Protein AF-A0A1Y3T6W2-F1 (afdb_monomer_lite)

Sequence (204 aa):
MSVIKAEDTAEVITTPAKEVITEPKAPENTITATAPKAEVQEPPKPQIPPRPVMPPEAATFSRLQKIKVTLDKHNNLIFEAERERTKLEIELADLKGLARLTKKKELENRIATKTEEIRTFKAGLSGIVRQHGFATVQDFYTAFYTAQRANDAYEKECAKREEVYGEKATPKAESMHEKLQRYQEKADRQNANQPHRSRDKGAR

pLDDT: mean 78.0, std 24.7, range [28.52, 98.75]

Foldseek 3Di:
DDDDDDDDDDDDDDDDDDDDDDDDDDDDDDDDDDDPPPPPDDDPDPPLDDQQDQDPLLVCQVVLVVLVVVLVVLVVQLVVLVVVLVVLVVVLVPDDDPSVVVCNVVSVVSNVVSVVSNVVSVVVSCVSVVVVPDNGPVSSVVSNVSNVVSNVVSVVSNVVSCCCPNPPNPDPPQDPVNVVVVVVVVVVVVVVPDDDPPPPPDDD

Structure (mmCIF, N/CA/C/O backbone):
data_AF-A0A1Y3T6W2-F1
#
_entry.id   AF-A0A1Y3T6W2-F1
#
loop_
_atom_site.group_PDB
_atom_site.id
_atom_site.type_symbol
_atom_site.label_atom_id
_atom_site.label_alt_id
_atom_site.label_comp_id
_atom_site.label_asym_id
_atom_site.label_entity_id
_atom_site.label_seq_id
_atom_site.pdbx_PDB_ins_code
_atom_site.Cartn_x
_atom_site.Cartn_y
_atom_site.Cartn_z
_atom_site.occupancy
_atom_site.B_iso_or_equiv
_atom_site.auth_seq_id
_atom_site.auth_comp_id
_atom_site.auth_asym_id
_atom_site.auth_atom_id
_atom_site.pdbx_PDB_model_num
ATOM 1 N N . MET A 1 1 ? -62.264 -6.425 -14.752 1.00 35.38 1 MET A N 1
ATOM 2 C CA . MET A 1 1 ? -62.917 -7.747 -14.873 1.00 35.38 1 MET A CA 1
ATOM 3 C C . MET A 1 1 ? -61.892 -8.776 -14.426 1.00 35.38 1 MET A C 1
ATOM 5 O O . MET A 1 1 ? -60.794 -8.719 -14.958 1.00 35.38 1 MET A O 1
ATOM 9 N N . SER A 1 2 ? -62.107 -9.635 -13.429 1.00 38.56 2 SER A N 1
ATOM 10 C CA . SER A 1 2 ? -63.216 -9.798 -12.457 1.00 38.56 2 SER A CA 1
ATOM 11 C C . SER A 1 2 ? -62.586 -10.362 -11.160 1.00 38.56 2 SER A C 1
ATOM 13 O O . SER A 1 2 ? -61.552 -11.009 -11.260 1.00 38.56 2 SER A O 1
ATOM 15 N N . VAL A 1 3 ? -62.982 -10.054 -9.918 1.00 39.16 3 VAL A N 1
ATOM 16 C CA . VAL A 1 3 ? -64.303 -10.013 -9.244 1.00 39.16 3 VAL A CA 1
ATOM 17 C C . VAL A 1 3 ? -64.909 -11.401 -8.979 1.00 39.16 3 VAL A C 1
ATOM 19 O O . VAL A 1 3 ? -65.690 -11.898 -9.781 1.00 39.16 3 VAL A O 1
ATOM 22 N N . ILE A 1 4 ? -64.548 -11.954 -7.813 1.00 44.47 4 ILE A N 1
ATOM 23 C CA . ILE A 1 4 ? -65.259 -12.875 -6.889 1.00 44.47 4 ILE A CA 1
ATOM 24 C C . ILE A 1 4 ? -64.457 -12.776 -5.559 1.00 44.47 4 ILE A C 1
ATOM 26 O O . ILE A 1 4 ? -63.231 -12.748 -5.641 1.00 44.47 4 ILE A O 1
ATOM 30 N N . LYS A 1 5 ? -64.970 -12.516 -4.337 1.00 34.03 5 LYS A N 1
ATOM 31 C CA . LYS A 1 5 ? -66.229 -12.854 -3.610 1.00 34.03 5 LYS A CA 1
ATOM 32 C C . LYS A 1 5 ? -66.344 -14.376 -3.370 1.00 34.03 5 LYS A C 1
ATOM 34 O O . LYS A 1 5 ? -66.081 -15.124 -4.298 1.00 34.03 5 LYS A O 1
ATOM 39 N N . ALA A 1 6 ? -66.665 -14.909 -2.187 1.00 38.06 6 ALA A N 1
ATOM 40 C CA . ALA A 1 6 ? -67.366 -14.387 -0.996 1.00 38.06 6 ALA A CA 1
ATOM 41 C C . ALA A 1 6 ? -66.704 -14.941 0.326 1.00 38.06 6 ALA A C 1
ATOM 43 O O . ALA A 1 6 ? -65.822 -15.785 0.201 1.00 38.06 6 ALA A O 1
ATOM 44 N N . GLU A 1 7 ? -66.876 -14.422 1.565 1.00 34.22 7 GLU A N 1
ATOM 45 C CA . GLU A 1 7 ? -68.108 -14.360 2.419 1.00 34.22 7 GLU A CA 1
ATOM 46 C C . GLU A 1 7 ? -68.536 -15.798 2.836 1.00 34.22 7 GLU A C 1
ATOM 48 O O . GLU A 1 7 ? -68.552 -16.669 1.971 1.00 34.22 7 GLU A O 1
ATOM 53 N N . ASP A 1 8 ? -68.874 -16.185 4.076 1.00 32.19 8 ASP A N 1
ATOM 54 C CA . ASP A 1 8 ? -68.945 -15.567 5.430 1.00 32.19 8 ASP A CA 1
ATOM 55 C C . ASP A 1 8 ? -68.914 -16.741 6.486 1.00 32.19 8 ASP A C 1
ATOM 57 O O . ASP A 1 8 ? -68.619 -17.858 6.056 1.00 32.19 8 ASP A O 1
ATOM 61 N N . THR A 1 9 ? -69.115 -16.741 7.823 1.00 32.41 9 THR A N 1
ATOM 62 C CA . THR A 1 9 ? -69.603 -15.866 8.943 1.00 32.41 9 THR A CA 1
ATOM 63 C C . THR A 1 9 ? -68.764 -16.285 10.221 1.00 32.41 9 THR A C 1
ATOM 65 O O . THR A 1 9 ? -67.681 -16.833 10.022 1.00 32.41 9 THR A O 1
ATOM 68 N N . ALA A 1 10 ? -69.026 -16.146 11.544 1.00 32.75 10 ALA A N 1
ATOM 69 C CA . ALA A 1 10 ? -70.155 -15.716 12.389 1.00 32.75 10 ALA A CA 1
ATOM 70 C C . ALA A 1 10 ? -69.771 -15.255 13.831 1.00 32.75 10 ALA A C 1
ATOM 72 O O . ALA A 1 10 ? -68.742 -15.632 14.385 1.00 32.75 10 ALA A O 1
ATOM 73 N N . GLU A 1 11 ? -70.680 -14.452 14.395 1.00 32.72 11 GLU A N 1
ATOM 74 C CA . GLU A 1 11 ? -71.188 -14.256 15.781 1.00 32.72 11 GLU A CA 1
ATOM 75 C C . GLU A 1 11 ? -70.662 -15.142 16.951 1.00 32.72 11 GLU A C 1
ATOM 77 O O . GLU A 1 11 ? -70.517 -16.349 16.805 1.00 32.72 11 GLU A O 1
ATOM 82 N N . VAL A 1 12 ? -70.248 -14.615 18.126 1.00 34.00 12 VAL A N 1
ATOM 83 C CA . VAL A 1 12 ? -70.919 -13.809 19.201 1.00 34.00 12 VAL A CA 1
ATOM 84 C C . VAL A 1 12 ? -71.602 -14.655 20.300 1.00 34.00 12 VAL A C 1
ATOM 86 O O . VAL A 1 12 ? -72.431 -15.498 19.997 1.00 34.00 12 VAL A O 1
ATOM 89 N N . ILE A 1 13 ? -71.266 -14.364 21.575 1.00 32.19 13 ILE A N 1
ATOM 90 C CA . ILE A 1 13 ? -72.042 -14.498 22.844 1.00 32.19 13 ILE A CA 1
ATOM 91 C C . ILE A 1 13 ? -71.127 -13.920 23.960 1.00 32.19 13 ILE A C 1
ATOM 93 O O . ILE A 1 13 ? -70.039 -14.439 24.182 1.00 32.19 13 ILE A O 1
ATOM 97 N N . THR A 1 14 ? -71.317 -12.682 24.438 1.00 29.95 14 THR A N 1
ATOM 98 C CA . THR A 1 14 ? -72.246 -12.187 25.493 1.00 29.95 14 THR A CA 1
ATOM 99 C C . THR A 1 14 ? -71.626 -12.172 26.909 1.00 29.95 14 THR A C 1
ATOM 101 O O . THR A 1 14 ? -70.931 -13.093 27.320 1.00 29.95 14 THR A O 1
ATOM 104 N N . THR A 1 15 ? -71.858 -11.074 27.639 1.00 31.48 15 THR A N 1
ATOM 105 C CA . THR A 1 15 ? -71.352 -10.729 28.991 1.00 31.48 15 THR A CA 1
ATOM 106 C C . THR A 1 15 ? -72.494 -10.847 30.040 1.00 31.48 15 THR A C 1
ATOM 108 O O . THR A 1 15 ? -73.467 -11.541 29.754 1.00 31.48 15 THR A O 1
ATOM 111 N N . PRO A 1 16 ? -72.525 -10.128 31.188 1.00 48.22 16 PRO A N 1
ATOM 112 C CA . PRO A 1 16 ? -71.538 -9.933 32.265 1.00 48.22 16 PRO A CA 1
ATOM 113 C C . PRO A 1 16 ? -72.028 -10.436 33.655 1.00 48.22 16 PRO A C 1
ATOM 115 O O . PRO A 1 16 ? -73.200 -10.750 33.848 1.00 48.22 16 PRO A O 1
ATOM 118 N N . ALA A 1 17 ? -71.140 -10.398 34.661 1.00 31.84 17 ALA A N 1
ATOM 119 C CA . ALA A 1 17 ? -71.464 -10.517 36.097 1.00 31.84 17 ALA A CA 1
ATOM 120 C C . ALA A 1 17 ? -71.273 -9.172 36.847 1.00 31.84 17 ALA A C 1
ATOM 122 O O . ALA A 1 17 ? -70.682 -8.243 36.292 1.00 31.84 17 ALA A O 1
ATOM 123 N N . LYS A 1 18 ? -71.803 -9.034 38.079 1.00 32.50 18 LYS A N 1
ATOM 124 C CA . LYS A 1 18 ? -72.014 -7.729 38.749 1.00 32.50 18 LYS A CA 1
ATOM 125 C C . LYS A 1 18 ? -72.111 -7.822 40.290 1.00 32.50 18 LYS A C 1
ATOM 127 O O . LYS A 1 18 ? -72.796 -8.710 40.782 1.00 32.50 18 LYS A O 1
ATOM 132 N N . GLU A 1 19 ? -71.529 -6.834 40.995 1.00 32.22 19 GLU A N 1
ATOM 133 C CA . GLU A 1 19 ? -71.689 -6.524 42.448 1.00 32.22 19 GLU A CA 1
ATOM 134 C C . GLU A 1 19 ? -71.158 -7.598 43.445 1.00 32.22 19 GLU A C 1
ATOM 136 O O . GLU A 1 19 ? -70.762 -8.677 43.022 1.00 32.22 19 GLU A O 1
ATOM 141 N N . VAL A 1 20 ? -70.952 -7.363 44.758 1.00 33.78 20 VAL A N 1
ATOM 142 C CA . VAL A 1 20 ? -71.590 -6.463 45.760 1.00 33.78 20 VAL A CA 1
ATOM 143 C C . VAL A 1 20 ? -70.561 -5.768 46.692 1.00 33.78 20 VAL A C 1
ATOM 145 O O . VAL A 1 20 ? -69.439 -6.238 46.857 1.00 33.78 20 VAL A O 1
ATOM 148 N N . ILE A 1 21 ? -70.961 -4.648 47.315 1.00 40.56 21 ILE A N 1
ATOM 149 C CA . ILE A 1 21 ? -70.208 -3.842 48.304 1.00 40.56 21 ILE A CA 1
ATOM 150 C C . ILE A 1 21 ? -70.670 -4.161 49.740 1.00 40.56 21 ILE A C 1
ATOM 152 O O . ILE A 1 21 ? -71.876 -4.163 49.973 1.00 40.56 21 ILE A O 1
ATOM 156 N N . THR A 1 22 ? -69.752 -4.269 50.716 1.00 32.41 22 THR A N 1
ATOM 157 C CA . THR A 1 22 ? -70.056 -4.044 52.153 1.00 32.41 22 THR A CA 1
ATOM 158 C C . THR A 1 22 ? -68.841 -3.572 52.966 1.00 32.41 22 THR A C 1
ATOM 160 O O . THR A 1 22 ? -67.876 -4.309 53.145 1.00 32.41 22 THR A O 1
ATOM 163 N N . GLU A 1 23 ? -68.967 -2.375 53.535 1.00 31.56 23 GLU A N 1
ATOM 164 C CA . GLU A 1 23 ? -68.340 -1.891 54.783 1.00 31.56 23 GLU A CA 1
ATOM 165 C C . GLU A 1 23 ? -69.482 -1.759 55.839 1.00 31.56 23 GLU A C 1
ATOM 167 O O . GLU A 1 23 ? -70.631 -2.039 55.473 1.00 31.56 23 GLU A O 1
ATOM 172 N N . PRO A 1 24 ? -69.299 -1.273 57.091 1.00 43.75 24 PRO A N 1
ATOM 173 C CA . PRO A 1 24 ? -68.078 -1.025 57.877 1.00 43.75 24 PRO A CA 1
ATOM 174 C C . PRO A 1 24 ? -68.130 -1.634 59.306 1.00 43.75 24 PRO A C 1
ATOM 176 O O . PRO A 1 24 ? -69.194 -2.050 59.766 1.00 43.75 24 PRO A O 1
ATOM 179 N N . LYS A 1 25 ? -67.027 -1.552 60.079 1.00 28.52 25 LYS A N 1
ATOM 180 C CA . LYS A 1 25 ? -67.072 -1.211 61.528 1.00 28.52 25 LYS A CA 1
ATOM 181 C C . LYS A 1 25 ? -65.691 -0.857 62.109 1.00 28.52 25 LYS A C 1
ATOM 183 O O . LYS A 1 25 ? -64.780 -1.676 62.073 1.00 28.52 25 LYS A O 1
ATOM 188 N N . ALA A 1 26 ? -65.573 0.318 62.733 1.00 38.41 26 ALA A N 1
ATOM 189 C CA . ALA A 1 26 ? -64.431 0.698 63.576 1.00 38.41 26 ALA A CA 1
ATOM 190 C C . ALA A 1 26 ? -64.611 0.231 65.040 1.00 38.41 26 ALA A C 1
ATOM 192 O O . ALA A 1 26 ? -65.727 -0.088 65.467 1.00 38.41 26 ALA A O 1
ATOM 193 N N . PRO A 1 27 ? -63.530 0.242 65.835 1.00 43.50 27 PRO A N 1
ATOM 194 C CA . PRO A 1 27 ? -63.503 1.223 66.924 1.00 43.50 27 PRO A CA 1
ATOM 195 C C . PRO A 1 27 ? -62.213 2.058 66.977 1.00 43.50 27 PRO A C 1
ATOM 197 O O . PRO A 1 27 ? -61.186 1.717 66.396 1.00 43.50 27 PRO A O 1
ATOM 200 N N . GLU A 1 28 ? -62.294 3.171 67.698 1.00 33.00 28 GLU A N 1
ATOM 201 C CA . GLU A 1 28 ? -61.211 4.132 67.929 1.00 33.00 28 GLU A CA 1
ATOM 202 C C . GLU A 1 28 ? -60.140 3.571 68.885 1.00 33.00 28 GLU A C 1
ATOM 204 O O . GLU A 1 28 ? -60.463 2.750 69.748 1.00 33.00 28 GLU A O 1
ATOM 209 N N . ASN A 1 29 ? -58.900 4.087 68.824 1.00 28.80 29 ASN A N 1
ATOM 210 C CA . ASN A 1 29 ? -58.324 4.866 69.939 1.00 28.80 29 ASN A CA 1
ATOM 211 C C . ASN A 1 29 ? -56.900 5.419 69.694 1.00 28.80 29 ASN A C 1
ATOM 213 O O . ASN A 1 29 ? -56.130 4.904 68.889 1.00 28.80 29 ASN A O 1
ATOM 217 N N . THR A 1 30 ? -56.563 6.438 70.494 1.00 28.69 30 THR A N 1
ATOM 218 C CA . THR A 1 30 ? -55.213 6.959 70.803 1.00 28.69 30 THR A CA 1
ATOM 219 C C . THR A 1 30 ? -54.407 7.616 69.672 1.00 28.69 30 THR A C 1
ATOM 221 O O . THR A 1 30 ? -53.608 6.995 68.975 1.00 28.69 30 THR A O 1
ATOM 224 N N . ILE A 1 31 ? -54.481 8.949 69.621 1.00 36.97 31 ILE A N 1
ATOM 225 C CA . ILE A 1 31 ? -53.494 9.803 68.944 1.00 36.97 31 ILE A CA 1
ATOM 226 C C . ILE A 1 31 ? -52.202 9.810 69.777 1.00 36.97 31 ILE A C 1
ATOM 228 O O . ILE A 1 31 ? -52.238 10.153 70.955 1.00 36.97 31 ILE A O 1
ATOM 232 N N . THR A 1 32 ? -51.048 9.500 69.179 1.00 30.42 32 THR A N 1
ATOM 233 C CA . THR A 1 32 ? -49.728 9.735 69.799 1.00 30.42 32 THR A CA 1
ATOM 234 C C . THR A 1 32 ? -48.874 10.589 68.872 1.00 30.42 32 THR A C 1
ATOM 236 O O . THR A 1 32 ? -48.380 10.121 67.846 1.00 30.42 32 THR A O 1
ATOM 239 N N . ALA A 1 33 ? -48.712 11.864 69.227 1.00 37.38 33 ALA A N 1
ATOM 240 C CA . ALA A 1 33 ? -47.913 12.810 68.462 1.00 37.38 33 ALA A CA 1
ATOM 241 C C . ALA A 1 33 ? -46.421 12.438 68.529 1.00 37.38 33 ALA A C 1
ATOM 243 O O . ALA A 1 33 ? -45.760 12.654 69.543 1.00 37.38 33 ALA A O 1
ATOM 244 N N . THR A 1 34 ? -45.888 11.905 67.429 1.00 33.34 34 THR A N 1
ATOM 245 C CA . THR A 1 34 ? -44.448 11.687 67.239 1.00 33.34 34 THR A CA 1
ATOM 246 C C . THR A 1 34 ? -43.934 12.719 66.242 1.00 33.34 34 THR A C 1
ATOM 248 O O . THR A 1 34 ? -44.529 12.899 65.181 1.00 33.34 34 THR A O 1
ATOM 251 N N . ALA A 1 35 ? -42.859 13.429 66.591 1.00 37.03 35 ALA A N 1
ATOM 252 C CA . ALA A 1 35 ? -42.326 14.515 65.769 1.00 37.03 35 ALA A CA 1
ATOM 253 C C . ALA A 1 35 ? -41.903 14.028 64.365 1.00 37.03 35 ALA A C 1
ATOM 255 O O . ALA A 1 35 ? -41.429 12.894 64.236 1.00 37.03 35 ALA A O 1
ATOM 256 N N . PRO A 1 36 ? -42.018 14.870 63.317 1.00 38.31 36 PRO A N 1
ATOM 257 C CA . PRO A 1 36 ? -41.607 14.503 61.968 1.00 38.31 36 PRO A CA 1
ATOM 258 C C . PRO A 1 36 ? -40.091 14.292 61.920 1.00 38.31 36 PRO A C 1
ATOM 260 O O . PRO A 1 36 ? -39.305 15.238 61.837 1.00 38.31 36 PRO A O 1
ATOM 263 N N . LYS A 1 37 ? -39.674 13.024 61.961 1.00 34.97 37 LYS A N 1
ATOM 264 C CA . LYS A 1 37 ? -38.306 12.613 61.658 1.00 34.97 37 LYS A CA 1
ATOM 265 C C . LYS A 1 37 ? -38.040 12.970 60.199 1.00 34.97 37 LYS A C 1
ATOM 267 O O . LYS A 1 37 ? -38.534 12.284 59.311 1.00 34.97 37 LYS A O 1
ATOM 272 N N . ALA A 1 38 ? -37.291 14.048 59.970 1.00 42.09 38 ALA A N 1
ATOM 273 C CA . ALA A 1 38 ? -36.930 14.490 58.631 1.00 42.09 38 ALA A CA 1
ATOM 274 C C . ALA A 1 38 ? -36.256 13.336 57.876 1.00 42.09 38 ALA A C 1
ATOM 276 O O . ALA A 1 38 ? -35.168 12.885 58.246 1.00 42.09 38 ALA A O 1
ATOM 277 N N . GLU A 1 39 ? -36.932 12.837 56.845 1.00 43.66 39 GLU A N 1
ATOM 278 C CA . GLU A 1 39 ? -36.402 11.798 55.978 1.00 43.66 39 GLU A CA 1
ATOM 279 C C . GLU A 1 39 ? -35.318 12.426 55.103 1.00 43.66 39 GLU A C 1
ATOM 281 O O . GLU A 1 39 ? -35.587 13.055 54.080 1.00 43.66 39 GLU A O 1
ATOM 286 N N . VAL A 1 40 ? -34.071 12.298 55.559 1.00 47.81 40 VAL A N 1
ATOM 287 C CA . VAL A 1 40 ? -32.893 12.621 54.757 1.00 47.81 40 VAL A CA 1
ATOM 288 C C . VAL A 1 40 ? -32.859 11.618 53.612 1.00 47.81 40 VAL A C 1
ATOM 290 O O . VAL A 1 40 ? -32.313 10.525 53.755 1.00 47.81 40 VAL A O 1
ATOM 293 N N . GLN A 1 41 ? -33.482 11.988 52.492 1.00 40.41 41 GLN A N 1
ATOM 294 C CA . GLN A 1 41 ? -33.358 11.260 51.237 1.00 40.41 41 GLN A CA 1
ATOM 295 C C . GLN A 1 41 ? -31.868 11.080 50.953 1.00 40.41 41 GLN A C 1
ATOM 297 O O . GLN A 1 41 ? -31.129 12.064 50.855 1.00 40.41 41 GLN A O 1
ATOM 302 N N . GLU A 1 42 ? -31.420 9.826 50.861 1.00 49.41 42 GLU A N 1
ATOM 303 C CA . GLU A 1 42 ? -30.049 9.541 50.456 1.00 49.41 42 GLU A CA 1
ATOM 304 C C . GLU A 1 42 ? -29.856 10.170 49.066 1.00 49.41 42 GLU A C 1
ATOM 306 O O . GLU A 1 42 ? -30.609 9.823 48.149 1.00 49.41 42 GLU A O 1
ATOM 311 N N . PRO A 1 43 ? -28.915 11.120 48.884 1.00 48.91 43 PRO A N 1
ATOM 312 C CA . PRO A 1 43 ? -28.728 11.753 47.587 1.00 48.91 43 PRO A CA 1
ATOM 313 C C . PRO A 1 43 ? -28.416 10.651 46.570 1.00 48.91 43 PRO A C 1
ATOM 315 O O . PRO A 1 43 ? -27.593 9.780 46.875 1.00 48.91 43 PRO A O 1
ATOM 318 N N . PRO A 1 44 ? -29.073 10.638 45.395 1.00 45.75 44 PRO A N 1
ATOM 319 C CA . PRO A 1 44 ? -29.003 9.509 44.479 1.00 45.75 44 PRO A CA 1
ATOM 320 C C . PRO A 1 44 ? -27.541 9.222 44.146 1.00 45.75 44 PRO A C 1
ATOM 322 O O . PRO A 1 44 ? -26.866 10.059 43.542 1.00 45.75 44 PRO A O 1
ATOM 325 N N . LYS A 1 45 ? -27.053 8.052 44.595 1.00 57.22 45 LYS A N 1
ATOM 326 C CA . LYS A 1 45 ? -25.657 7.627 44.425 1.00 57.22 45 LYS A CA 1
ATOM 327 C C . LYS A 1 45 ? -25.253 7.888 42.971 1.00 57.22 45 LYS A C 1
ATOM 329 O O . LYS A 1 45 ? -25.961 7.381 42.096 1.00 57.22 45 LYS A O 1
ATOM 334 N N . PRO A 1 46 ? -24.167 8.638 42.691 1.00 56.78 46 PRO A N 1
ATOM 335 C CA . PRO A 1 46 ? -23.769 8.943 41.323 1.00 56.78 46 PRO A CA 1
ATOM 336 C C . PRO A 1 46 ? -23.601 7.653 40.523 1.00 56.78 46 PRO A C 1
ATOM 338 O O . PRO A 1 46 ? -22.627 6.920 40.699 1.00 56.78 46 PRO A O 1
ATOM 341 N N . GLN A 1 47 ? -24.583 7.348 39.670 1.00 64.94 47 GLN A N 1
ATOM 342 C CA . GLN A 1 47 ? -24.527 6.186 38.798 1.00 64.94 47 GLN A CA 1
ATOM 343 C C . GLN A 1 47 ? -23.495 6.487 37.721 1.00 64.94 47 GLN A C 1
ATOM 345 O O . GLN A 1 47 ? -23.801 7.079 36.688 1.00 64.94 47 GLN A O 1
ATOM 350 N N . ILE A 1 48 ? -22.250 6.100 38.001 1.00 68.62 48 ILE A N 1
ATOM 351 C CA . ILE A 1 48 ? -21.186 6.087 37.008 1.00 68.62 48 ILE A CA 1
ATOM 352 C C . ILE A 1 48 ? -21.731 5.290 35.813 1.00 68.62 48 ILE A C 1
ATOM 354 O O . ILE A 1 48 ? -22.135 4.138 36.008 1.00 68.62 48 ILE A O 1
ATOM 358 N N . PRO A 1 49 ? -21.771 5.862 34.596 1.00 71.19 49 PRO A N 1
ATOM 359 C CA . PRO A 1 49 ? -22.388 5.195 33.459 1.00 71.19 49 PRO A CA 1
ATOM 360 C C . PRO A 1 49 ? -21.722 3.835 33.177 1.00 71.19 49 PRO A C 1
ATOM 362 O O . PRO A 1 49 ? -20.555 3.620 33.548 1.00 71.19 49 PRO A O 1
ATOM 365 N N . PRO A 1 50 ? -22.409 2.902 32.491 1.00 79.62 50 PRO A N 1
ATOM 366 C CA . PRO A 1 50 ? -21.795 1.669 32.004 1.00 79.62 50 PRO A CA 1
ATOM 367 C C . PRO A 1 50 ? -20.511 1.951 31.208 1.00 79.62 50 PRO A C 1
ATOM 369 O O . PRO A 1 50 ? -20.347 3.031 30.636 1.00 79.62 50 PRO A O 1
ATOM 372 N N . ARG A 1 51 ? -19.555 1.012 31.194 1.00 83.31 51 ARG A N 1
ATOM 373 C CA . ARG A 1 51 ? -18.361 1.176 30.344 1.00 83.31 51 ARG A CA 1
ATOM 374 C C . ARG A 1 51 ? -18.796 1.186 28.871 1.00 83.31 51 ARG A C 1
ATOM 376 O O . ARG A 1 51 ? -19.675 0.394 28.529 1.00 83.31 51 ARG A O 1
ATOM 383 N N . PRO A 1 52 ? -18.197 2.032 28.009 1.00 89.38 52 PRO A N 1
ATOM 384 C CA . PRO A 1 52 ? -18.413 1.937 26.572 1.00 89.38 52 PRO A CA 1
ATOM 385 C C . PRO A 1 52 ? -18.174 0.499 26.105 1.00 89.38 52 PRO A C 1
ATOM 387 O O . PRO A 1 52 ? -17.186 -0.128 26.491 1.00 89.38 52 PRO A O 1
ATOM 390 N N . VAL A 1 53 ? -19.094 -0.035 25.307 1.00 90.81 53 VAL A N 1
ATOM 391 C CA . VAL A 1 53 ? -18.950 -1.360 24.696 1.00 90.81 53 VAL A CA 1
ATOM 392 C C . VAL A 1 53 ? -18.205 -1.178 23.379 1.00 90.81 53 VAL A C 1
ATOM 394 O O . VAL A 1 53 ? -18.554 -0.298 22.593 1.00 90.81 53 VAL A O 1
ATOM 397 N N . MET A 1 54 ? -17.169 -1.982 23.142 1.00 94.00 54 MET A N 1
ATOM 398 C CA . MET A 1 54 ? -16.384 -1.908 21.909 1.00 94.00 54 MET A CA 1
ATOM 399 C C . MET A 1 54 ? -17.245 -2.323 20.702 1.00 94.00 54 MET A C 1
ATOM 401 O O . MET A 1 54 ? -17.756 -3.446 20.703 1.00 94.00 54 MET A O 1
ATOM 405 N N . PRO A 1 55 ? -17.403 -1.469 19.670 1.00 95.12 55 PRO A N 1
ATOM 406 C CA . PRO A 1 55 ? -18.111 -1.844 18.449 1.00 95.12 55 PRO A CA 1
ATOM 407 C C . PRO A 1 55 ? -17.449 -3.045 17.750 1.00 95.12 55 PRO A C 1
ATOM 409 O O . PRO A 1 55 ? -16.214 -3.136 17.761 1.00 95.12 55 PRO A O 1
ATOM 412 N N . PRO A 1 56 ? -18.214 -3.934 17.086 1.00 94.75 56 PRO A N 1
ATOM 413 C CA . PRO A 1 56 ? -17.655 -5.050 16.319 1.00 94.75 56 PRO A CA 1
ATOM 414 C C . PRO A 1 56 ? -16.602 -4.607 15.295 1.00 94.75 56 PRO A C 1
ATOM 416 O O . PRO A 1 56 ? -15.576 -5.262 15.130 1.00 94.75 56 PRO A O 1
ATOM 419 N N . GLU A 1 57 ? -16.811 -3.456 14.656 1.00 94.69 57 GLU A N 1
ATOM 420 C CA . GLU A 1 57 ? -15.904 -2.866 13.673 1.00 94.69 57 GLU A CA 1
ATOM 421 C C . GLU A 1 57 ? -14.581 -2.459 14.333 1.00 94.69 57 GLU A C 1
ATOM 423 O O . GLU A 1 57 ? -13.511 -2.807 13.828 1.00 94.69 57 GLU A O 1
ATOM 428 N N . ALA A 1 58 ? -14.644 -1.791 15.491 1.00 95.38 58 ALA A N 1
ATOM 429 C CA . ALA A 1 58 ? -13.472 -1.385 16.268 1.00 95.38 58 ALA A CA 1
ATOM 430 C C . ALA A 1 58 ? -12.641 -2.603 16.703 1.00 95.38 58 ALA A C 1
ATOM 432 O O . ALA A 1 58 ? -11.420 -2.604 16.550 1.00 95.38 58 ALA A O 1
ATOM 433 N N . ALA A 1 59 ? -13.297 -3.688 17.129 1.00 96.19 59 ALA A N 1
ATOM 434 C CA . ALA A 1 59 ? -12.627 -4.937 17.494 1.00 96.19 59 ALA A CA 1
ATOM 435 C C . ALA A 1 59 ? -11.827 -5.569 16.331 1.00 96.19 59 ALA A C 1
ATOM 437 O O . ALA A 1 59 ? -10.871 -6.312 16.569 1.00 96.19 59 ALA A O 1
ATOM 438 N N . THR A 1 60 ? -12.148 -5.255 15.067 1.00 96.75 60 THR A N 1
ATOM 439 C CA . THR A 1 60 ? -11.341 -5.698 13.912 1.00 96.75 60 THR A CA 1
ATOM 440 C C . THR A 1 60 ? -10.104 -4.836 13.641 1.00 96.75 60 THR A C 1
ATOM 442 O O . THR A 1 60 ? -9.181 -5.310 12.970 1.00 96.75 60 THR A O 1
ATOM 445 N N . PHE A 1 61 ? -10.036 -3.601 14.154 1.00 97.75 61 PHE A N 1
ATOM 446 C CA . PHE A 1 61 ? -9.040 -2.601 13.749 1.00 97.75 61 PHE A CA 1
ATOM 447 C C . PHE A 1 61 ? -7.596 -3.105 13.893 1.00 97.75 61 PHE A C 1
ATOM 449 O O . PHE A 1 61 ? -6.830 -3.072 12.929 1.00 97.75 61 PHE A O 1
ATOM 456 N N . SER A 1 62 ? -7.252 -3.710 15.033 1.00 96.81 62 SER A N 1
ATOM 457 C CA . SER A 1 62 ? -5.920 -4.273 15.316 1.00 96.81 62 SER A CA 1
ATOM 458 C C . SER A 1 62 ? -5.515 -5.442 14.400 1.00 96.81 62 SER A C 1
ATOM 460 O O . SER A 1 62 ? -4.325 -5.742 14.263 1.00 96.81 62 SER A O 1
ATOM 462 N N . ARG A 1 63 ? -6.474 -6.121 13.748 1.00 97.06 63 ARG A N 1
ATOM 463 C CA . ARG A 1 63 ? -6.196 -7.083 12.664 1.00 97.06 63 ARG A CA 1
ATOM 464 C C . ARG A 1 63 ? -5.937 -6.338 11.357 1.00 97.06 63 ARG A C 1
ATOM 466 O O . ARG A 1 63 ? -4.945 -6.628 10.691 1.00 97.06 63 ARG A O 1
ATOM 473 N N . LEU A 1 64 ? -6.793 -5.382 10.995 1.00 98.19 64 LEU A N 1
ATOM 474 C CA . LEU A 1 64 ? -6.681 -4.644 9.732 1.00 98.19 64 LEU A CA 1
ATOM 475 C C . LEU A 1 64 ? -5.417 -3.766 9.677 1.00 98.19 64 LEU A C 1
ATOM 477 O O . LEU A 1 64 ? -4.794 -3.656 8.624 1.00 98.19 64 LEU A O 1
ATOM 481 N N . GLN A 1 65 ? -4.961 -3.235 10.813 1.00 98.19 65 GLN A N 1
ATOM 482 C CA . GLN A 1 65 ? -3.697 -2.502 10.936 1.00 98.19 65 GLN A CA 1
ATOM 483 C C . GLN A 1 65 ? -2.480 -3.355 10.538 1.00 98.19 65 GLN A C 1
A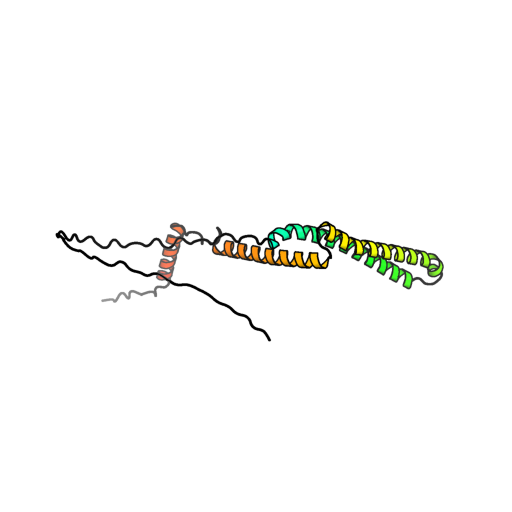TOM 485 O O . GLN A 1 65 ? -1.596 -2.868 9.834 1.00 98.19 65 GLN A O 1
ATOM 490 N N . LYS A 1 66 ? -2.449 -4.645 10.908 1.00 98.00 66 LYS A N 1
ATOM 491 C CA . LYS A 1 66 ? -1.370 -5.572 10.510 1.00 98.00 66 LYS A CA 1
ATOM 492 C C . LYS A 1 66 ? -1.342 -5.783 8.993 1.00 98.00 66 LYS A C 1
ATOM 494 O O . LYS A 1 66 ? -0.268 -5.790 8.401 1.00 98.00 66 LYS A O 1
ATOM 499 N N . ILE A 1 67 ? -2.517 -5.881 8.367 1.00 98.06 67 ILE A N 1
ATOM 500 C CA . ILE A 1 67 ? -2.659 -5.976 6.906 1.00 98.06 67 ILE A CA 1
ATOM 501 C C . ILE A 1 67 ? -2.158 -4.689 6.240 1.00 98.06 67 ILE A C 1
ATOM 503 O O . ILE A 1 67 ? -1.378 -4.763 5.291 1.00 98.06 67 ILE A O 1
ATOM 507 N N . LYS A 1 68 ? -2.534 -3.514 6.773 1.00 98.00 68 LYS A N 1
ATOM 508 C CA . LYS A 1 68 ? -2.057 -2.221 6.265 1.00 98.00 68 LYS A CA 1
ATOM 509 C C . LYS A 1 68 ? -0.530 -2.140 6.302 1.00 98.00 68 LYS A C 1
ATOM 511 O O . LYS A 1 68 ? 0.066 -1.801 5.292 1.00 98.00 68 LYS A O 1
ATOM 516 N N . VAL A 1 69 ? 0.111 -2.527 7.408 1.00 98.25 69 VAL A N 1
ATOM 517 C CA . VAL A 1 69 ? 1.584 -2.530 7.523 1.00 98.25 69 VAL A CA 1
ATOM 518 C C . VAL A 1 69 ? 2.244 -3.444 6.479 1.00 98.25 69 VAL A C 1
ATOM 520 O O . VAL A 1 69 ? 3.307 -3.104 5.961 1.00 98.25 69 VAL A O 1
ATOM 523 N N . THR A 1 70 ? 1.633 -4.579 6.131 1.00 97.75 70 THR A N 1
ATOM 524 C CA . THR A 1 70 ? 2.126 -5.450 5.047 1.00 97.75 70 THR A CA 1
ATOM 525 C C . THR A 1 70 ? 1.949 -4.805 3.667 1.00 97.75 70 THR A C 1
ATOM 527 O O . THR A 1 70 ? 2.880 -4.839 2.865 1.00 97.75 70 THR A O 1
ATOM 530 N N . LEU A 1 71 ? 0.808 -4.158 3.401 1.00 97.75 71 LEU A N 1
ATOM 531 C CA . LEU A 1 71 ? 0.582 -3.402 2.160 1.00 97.75 71 LEU A CA 1
ATOM 532 C C . LEU A 1 71 ? 1.525 -2.204 2.021 1.00 97.75 71 LEU A C 1
ATOM 534 O O . LEU A 1 71 ? 2.086 -2.003 0.952 1.00 97.75 71 LEU A O 1
ATOM 538 N N . ASP A 1 72 ? 1.741 -1.439 3.092 1.00 97.75 72 ASP A N 1
ATOM 539 C CA . ASP A 1 72 ? 2.642 -0.284 3.110 1.00 97.75 72 ASP A CA 1
ATOM 540 C C . ASP A 1 72 ? 4.084 -0.718 2.782 1.00 97.75 72 ASP A C 1
ATOM 542 O O . ASP A 1 72 ? 4.742 -0.120 1.933 1.00 97.75 72 ASP A O 1
ATOM 546 N N . LYS A 1 73 ? 4.555 -1.825 3.379 1.00 97.69 73 LYS A N 1
ATOM 547 C CA . LYS A 1 73 ? 5.860 -2.429 3.050 1.00 97.69 73 LYS A CA 1
ATOM 548 C C . LYS A 1 73 ? 5.957 -2.846 1.582 1.00 97.69 73 LYS A C 1
ATOM 550 O O . LYS A 1 73 ? 6.995 -2.639 0.963 1.00 97.69 73 LYS A O 1
ATOM 555 N N . HIS A 1 74 ? 4.893 -3.422 1.024 1.00 97.81 74 HIS A N 1
ATOM 556 C CA . HIS A 1 74 ? 4.868 -3.879 -0.368 1.00 97.81 74 HIS A CA 1
ATOM 557 C C . HIS A 1 74 ? 4.758 -2.714 -1.369 1.00 97.81 74 HIS A C 1
ATOM 559 O O . HIS A 1 74 ? 5.385 -2.745 -2.425 1.00 97.81 74 HIS A O 1
ATOM 565 N N . ASN A 1 75 ? 4.052 -1.638 -1.007 1.00 97.69 75 ASN A N 1
ATOM 566 C CA . ASN A 1 75 ? 4.039 -0.373 -1.747 1.00 97.69 75 ASN A CA 1
ATOM 567 C C . ASN A 1 75 ? 5.433 0.270 -1.806 1.00 97.69 75 ASN A C 1
ATOM 569 O O . ASN A 1 75 ? 5.815 0.789 -2.852 1.00 97.69 75 ASN A O 1
ATOM 573 N N . ASN A 1 76 ? 6.229 0.181 -0.735 1.00 98.19 76 ASN A N 1
ATOM 574 C CA . ASN A 1 76 ? 7.603 0.693 -0.747 1.00 98.19 76 ASN A CA 1
ATOM 575 C C . ASN A 1 76 ? 8.505 -0.058 -1.751 1.00 98.19 76 ASN A C 1
ATOM 577 O O . ASN A 1 76 ? 9.375 0.564 -2.356 1.00 98.19 76 ASN A O 1
ATOM 581 N N . LEU A 1 77 ? 8.273 -1.358 -1.993 1.00 98.06 77 LEU A N 1
ATOM 582 C CA . LEU A 1 77 ? 8.982 -2.110 -3.044 1.00 98.06 77 LEU A CA 1
ATOM 583 C C . LEU A 1 77 ? 8.631 -1.596 -4.449 1.00 98.06 77 LEU A C 1
ATOM 585 O O . LEU A 1 77 ? 9.510 -1.484 -5.301 1.00 98.06 77 LEU A O 1
ATOM 589 N N . ILE A 1 78 ? 7.360 -1.242 -4.680 1.00 98.38 78 ILE A N 1
ATOM 590 C CA . ILE A 1 78 ? 6.912 -0.610 -5.931 1.00 98.38 78 ILE A CA 1
ATOM 591 C C . ILE A 1 78 ? 7.593 0.752 -6.100 1.00 98.38 78 ILE A C 1
ATOM 593 O O . ILE A 1 78 ? 8.146 1.020 -7.163 1.00 98.38 78 ILE A O 1
ATOM 597 N N . PHE A 1 79 ? 7.592 1.583 -5.054 1.00 98.56 79 PHE A N 1
ATOM 598 C CA . PHE A 1 79 ? 8.168 2.927 -5.084 1.00 98.56 79 PHE A CA 1
ATOM 599 C C . PHE A 1 79 ? 9.670 2.921 -5.404 1.00 98.56 79 PHE A C 1
ATOM 601 O O . PHE A 1 79 ? 10.104 3.639 -6.305 1.00 98.56 79 PHE A O 1
ATOM 608 N N . GLU A 1 80 ? 10.466 2.091 -4.723 1.00 98.50 80 GLU A N 1
ATOM 609 C CA . GLU A 1 80 ? 11.907 2.015 -4.996 1.00 98.50 80 GLU A CA 1
ATOM 610 C C . GLU A 1 80 ? 12.194 1.427 -6.389 1.00 98.50 80 GLU A C 1
ATOM 612 O O . GLU A 1 80 ? 13.041 1.957 -7.105 1.00 98.50 80 GLU A O 1
ATOM 617 N N . ALA A 1 81 ? 11.437 0.421 -6.847 1.00 98.56 81 ALA A N 1
ATOM 618 C CA . ALA A 1 81 ? 11.589 -0.106 -8.206 1.00 98.56 81 ALA A CA 1
ATOM 619 C C . ALA A 1 81 ? 11.207 0.926 -9.290 1.00 98.56 81 ALA A C 1
ATOM 621 O O . ALA A 1 81 ? 11.889 1.027 -10.312 1.00 98.56 81 ALA A O 1
ATOM 622 N N . GLU A 1 82 ? 10.162 1.735 -9.075 1.00 98.56 82 GLU A N 1
ATOM 623 C CA . GLU A 1 82 ? 9.784 2.841 -9.969 1.00 98.56 82 GLU A CA 1
ATOM 624 C C . GLU A 1 82 ? 10.833 3.958 -9.984 1.00 98.56 82 GLU A C 1
ATOM 626 O O . GLU A 1 82 ? 11.168 4.478 -11.052 1.00 98.56 82 GLU A O 1
ATOM 631 N N . ARG A 1 83 ? 11.409 4.283 -8.824 1.00 98.62 83 ARG A N 1
ATOM 632 C CA . ARG A 1 83 ? 12.508 5.243 -8.670 1.00 98.62 83 ARG A CA 1
ATOM 633 C C . ARG A 1 83 ? 13.785 4.770 -9.372 1.00 98.62 83 ARG A C 1
ATOM 635 O O . ARG A 1 83 ? 14.419 5.555 -10.077 1.00 98.62 83 ARG A O 1
ATOM 642 N N . GLU A 1 84 ? 14.144 3.494 -9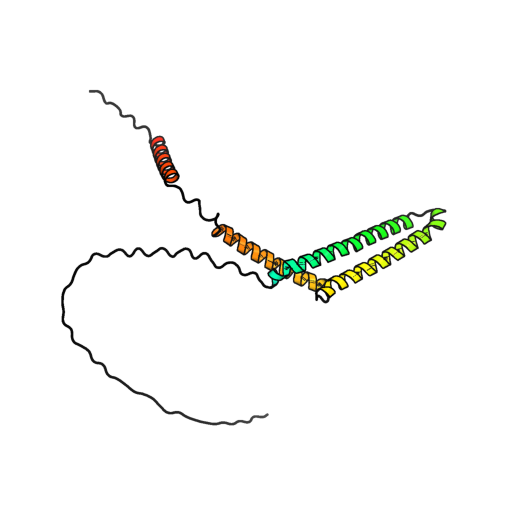.238 1.00 98.62 84 GLU A N 1
ATOM 643 C CA . GLU A 1 84 ? 15.275 2.887 -9.951 1.00 98.62 84 GLU A CA 1
ATOM 644 C C . GLU A 1 84 ? 15.048 2.856 -11.467 1.00 98.62 84 GLU A C 1
ATOM 646 O O . GLU A 1 84 ? 15.948 3.235 -12.220 1.00 98.62 84 GLU A O 1
ATOM 651 N N . ARG A 1 85 ? 13.844 2.480 -11.926 1.00 98.75 85 ARG A N 1
ATOM 652 C CA . ARG A 1 85 ? 13.477 2.525 -13.351 1.00 98.75 85 ARG A CA 1
ATOM 653 C C . ARG A 1 85 ? 13.623 3.944 -13.909 1.00 98.75 85 ARG A C 1
ATOM 655 O O . ARG A 1 85 ? 14.295 4.127 -14.916 1.00 98.75 85 ARG A O 1
ATOM 662 N N . THR A 1 86 ? 13.097 4.943 -13.196 1.00 98.69 86 THR A N 1
ATOM 663 C CA . THR A 1 86 ? 13.191 6.367 -13.570 1.00 98.69 86 THR A CA 1
ATOM 664 C C . THR A 1 86 ? 14.648 6.840 -13.658 1.00 98.69 86 THR A C 1
ATOM 666 O O . THR A 1 86 ? 15.019 7.555 -14.587 1.00 98.69 86 THR A O 1
ATOM 669 N N . LYS A 1 87 ? 15.519 6.405 -12.736 1.00 98.69 87 LYS A N 1
ATOM 670 C CA . LYS A 1 87 ? 16.959 6.709 -12.793 1.00 98.69 87 LYS A CA 1
ATOM 671 C C . LYS A 1 87 ? 17.626 6.117 -14.044 1.00 98.69 87 LYS A C 1
ATOM 673 O O . LYS A 1 87 ? 18.429 6.798 -14.676 1.00 98.69 87 LYS A O 1
ATOM 678 N N . LEU A 1 88 ? 17.296 4.874 -14.402 1.00 98.56 88 LEU A N 1
ATOM 679 C CA . LEU A 1 88 ? 17.820 4.212 -15.604 1.00 98.56 88 LEU A CA 1
ATOM 680 C C . LEU A 1 88 ? 17.290 4.858 -16.896 1.00 98.56 88 LEU A C 1
ATOM 682 O O . LEU A 1 88 ? 18.039 4.979 -17.862 1.00 98.56 88 LEU A O 1
ATOM 686 N N . GLU A 1 89 ? 16.030 5.302 -16.907 1.00 98.38 89 GLU A N 1
ATOM 687 C CA . GLU A 1 89 ? 15.416 6.052 -18.014 1.00 98.38 89 GLU A CA 1
ATOM 688 C C . GLU A 1 89 ? 16.154 7.379 -18.271 1.00 98.38 89 GLU A C 1
ATOM 690 O O . GLU A 1 89 ? 16.447 7.705 -19.422 1.00 98.38 89 GLU A O 1
ATOM 695 N N . ILE A 1 90 ? 16.537 8.097 -17.207 1.00 98.44 90 ILE A N 1
ATOM 696 C CA . ILE A 1 90 ? 17.360 9.316 -17.293 1.00 98.44 90 ILE A CA 1
ATOM 697 C C . ILE A 1 90 ? 18.778 8.993 -17.794 1.00 98.44 90 ILE A C 1
ATOM 699 O O . ILE A 1 90 ? 19.238 9.620 -18.748 1.00 98.44 90 ILE A O 1
ATOM 703 N N . GLU A 1 91 ? 19.458 7.986 -17.226 1.00 97.62 91 GLU A N 1
ATOM 704 C CA . GLU A 1 91 ? 20.807 7.588 -17.672 1.00 97.62 91 GLU A CA 1
ATOM 705 C C . GLU A 1 91 ? 20.821 7.204 -19.164 1.00 97.62 91 GLU A C 1
ATOM 707 O O . GLU A 1 91 ? 21.729 7.592 -19.900 1.00 97.62 91 GLU A O 1
ATOM 712 N N . LEU A 1 92 ? 19.780 6.505 -19.635 1.00 97.44 92 LEU A N 1
ATOM 713 C CA . LEU A 1 92 ? 19.599 6.122 -21.037 1.00 97.44 92 LEU A CA 1
ATOM 714 C C . LEU A 1 92 ? 19.352 7.327 -21.959 1.00 97.44 92 LEU A C 1
ATOM 716 O O . LEU A 1 92 ? 19.866 7.342 -23.082 1.00 97.44 92 LEU A O 1
ATOM 720 N N . ALA A 1 93 ? 18.598 8.331 -21.505 1.00 96.81 93 ALA A N 1
ATOM 721 C CA . ALA A 1 93 ? 18.373 9.568 -22.253 1.00 96.81 93 ALA A CA 1
ATOM 722 C C . ALA A 1 93 ? 19.660 10.404 -22.394 1.00 96.81 93 ALA A C 1
ATOM 724 O O . ALA A 1 93 ? 19.895 11.007 -23.444 1.00 96.81 93 ALA A O 1
ATOM 725 N N . ASP A 1 94 ? 20.523 10.394 -21.374 1.00 97.19 94 ASP A N 1
ATOM 726 C CA . ASP A 1 94 ? 21.789 11.129 -21.380 1.00 97.19 94 ASP A CA 1
ATOM 727 C C . ASP A 1 94 ? 22.931 10.449 -22.156 1.00 97.19 94 ASP A C 1
ATOM 729 O O . ASP A 1 94 ? 23.927 11.117 -22.467 1.00 97.19 94 ASP A O 1
ATOM 733 N N . LEU A 1 95 ? 22.803 9.166 -22.529 1.00 96.12 95 LEU A N 1
ATOM 734 C CA . LEU A 1 95 ? 23.827 8.442 -23.293 1.00 96.12 95 LEU A CA 1
ATOM 735 C C . LEU A 1 95 ? 24.121 9.098 -24.655 1.00 96.12 95 LEU A C 1
ATOM 737 O O . LEU A 1 95 ? 23.308 9.085 -25.583 1.00 96.12 95 LEU A O 1
ATOM 741 N N . LYS A 1 96 ? 25.360 9.577 -24.809 1.00 95.25 96 LYS A N 1
ATOM 742 C CA . LYS A 1 96 ? 25.891 10.238 -26.014 1.00 95.25 96 LYS A CA 1
ATOM 743 C C . LYS A 1 96 ? 27.136 9.506 -26.544 1.00 95.25 96 LYS A C 1
ATOM 745 O O . LYS A 1 96 ? 27.795 8.760 -25.818 1.00 95.25 96 LYS A O 1
ATOM 750 N N . GLY A 1 97 ? 27.457 9.713 -27.823 1.00 95.19 97 GLY A N 1
ATOM 751 C CA . GLY A 1 97 ? 28.652 9.155 -28.474 1.00 95.19 97 GLY A CA 1
ATOM 752 C C . GLY A 1 97 ? 28.771 7.626 -28.383 1.00 95.19 97 GLY A C 1
ATOM 753 O O . GLY A 1 97 ? 27.770 6.909 -28.399 1.00 95.19 97 GLY A O 1
ATOM 754 N N . LEU A 1 98 ? 30.007 7.125 -28.261 1.00 92.75 98 LEU A N 1
ATOM 755 C CA . LEU A 1 98 ? 30.318 5.687 -28.202 1.00 92.75 98 LEU A CA 1
ATOM 756 C C . LEU A 1 98 ? 29.626 4.958 -27.036 1.00 92.75 98 LEU A C 1
ATOM 758 O O . LEU A 1 98 ? 29.232 3.803 -27.191 1.00 92.75 98 LEU A O 1
ATOM 762 N N . ALA A 1 99 ? 29.405 5.630 -25.900 1.00 92.31 99 ALA A N 1
ATOM 763 C CA . ALA A 1 99 ? 28.698 5.046 -24.757 1.00 92.31 99 ALA A CA 1
ATOM 764 C C . ALA A 1 99 ? 27.243 4.673 -25.098 1.00 92.31 99 ALA A C 1
ATOM 766 O O . ALA A 1 99 ? 26.722 3.687 -24.578 1.00 92.31 99 ALA A O 1
ATOM 767 N N . ARG A 1 100 ? 26.602 5.403 -26.023 1.00 94.00 100 ARG A N 1
ATOM 768 C CA . ARG A 1 100 ? 25.262 5.072 -26.531 1.00 94.00 100 ARG A CA 1
ATOM 769 C C . ARG A 1 100 ? 25.250 3.805 -27.386 1.00 94.00 100 ARG A C 1
ATOM 771 O O . ARG A 1 100 ? 24.225 3.139 -27.441 1.00 94.00 100 ARG A O 1
ATOM 778 N N . LEU A 1 101 ? 26.360 3.450 -28.036 1.00 90.94 101 LEU A N 1
ATOM 779 C CA . LEU A 1 101 ? 26.451 2.216 -28.821 1.00 90.94 101 LEU A CA 1
ATOM 780 C C . LEU A 1 101 ? 26.670 0.988 -27.923 1.00 90.94 101 LEU A C 1
ATOM 782 O O . LEU A 1 101 ? 26.099 -0.065 -28.188 1.00 90.94 101 LEU A O 1
ATOM 786 N N . THR A 1 102 ? 27.459 1.125 -26.852 1.00 93.06 102 THR A N 1
ATOM 787 C CA . THR A 1 102 ? 27.829 0.001 -25.975 1.00 93.06 102 THR A CA 1
ATOM 788 C C . THR A 1 102 ? 26.853 -0.234 -24.820 1.00 93.06 102 THR A C 1
ATOM 790 O O . THR A 1 102 ? 26.494 -1.380 -24.566 1.00 93.06 102 THR A O 1
ATOM 793 N N . LYS A 1 103 ? 26.387 0.819 -24.131 1.00 96.12 103 LYS A N 1
ATOM 794 C CA . LYS A 1 103 ? 25.562 0.688 -22.912 1.00 96.12 103 LYS A CA 1
ATOM 795 C C . LYS A 1 103 ? 24.052 0.678 -23.144 1.00 96.12 103 LYS A C 1
ATOM 797 O O . LYS A 1 103 ? 23.321 0.194 -22.285 1.00 96.12 103 LYS A O 1
ATOM 802 N N . LYS A 1 104 ? 23.562 1.195 -24.279 1.00 96.25 104 LYS A N 1
ATOM 803 C CA . LYS A 1 104 ? 22.117 1.378 -24.531 1.00 96.25 104 LYS A CA 1
ATOM 804 C C . LYS A 1 104 ? 21.304 0.106 -24.249 1.00 96.25 104 LYS A C 1
ATOM 806 O O . LYS A 1 104 ? 20.386 0.146 -23.437 1.00 96.25 104 LYS A O 1
ATOM 811 N N . LYS A 1 105 ? 21.687 -1.021 -24.863 1.00 96.56 105 LYS A N 1
ATOM 812 C CA . LYS A 1 105 ? 20.978 -2.305 -24.724 1.00 96.56 105 LYS A CA 1
ATOM 813 C C . LYS A 1 105 ? 20.996 -2.839 -23.286 1.00 96.56 105 LYS A C 1
ATOM 815 O O . LYS A 1 105 ? 20.068 -3.524 -22.870 1.00 96.56 105 LYS A O 1
ATOM 820 N N . GLU A 1 106 ? 22.037 -2.525 -22.517 1.00 97.06 106 GLU A N 1
ATOM 821 C CA . GLU A 1 106 ? 22.125 -2.909 -21.108 1.00 97.06 106 GLU A CA 1
ATOM 822 C C . GLU A 1 106 ? 21.120 -2.124 -20.253 1.00 97.06 106 GLU A C 1
ATOM 824 O O . GLU A 1 106 ? 20.397 -2.723 -19.456 1.00 97.06 106 GLU A O 1
ATOM 829 N N . LEU A 1 107 ? 21.022 -0.804 -20.448 1.00 98.00 107 LEU A N 1
ATOM 830 C CA . LEU A 1 107 ? 20.036 0.026 -19.752 1.00 98.00 107 LEU A CA 1
ATOM 831 C C . LEU A 1 107 ? 18.602 -0.329 -20.167 1.00 98.00 107 LEU A C 1
ATOM 833 O O . LEU A 1 107 ? 17.753 -0.482 -19.295 1.00 98.00 107 LEU A O 1
ATOM 837 N N . GLU A 1 108 ? 18.340 -0.546 -21.461 1.00 97.88 108 GLU A N 1
ATOM 838 C CA . GLU A 1 108 ? 17.032 -1.009 -21.957 1.00 97.88 108 GLU A CA 1
ATOM 839 C C . GLU A 1 108 ? 16.613 -2.340 -21.307 1.00 97.88 108 GLU A C 1
ATOM 841 O O . GLU A 1 108 ? 15.491 -2.455 -20.813 1.00 97.88 108 GLU A O 1
ATOM 846 N N . ASN A 1 109 ? 17.528 -3.313 -21.208 1.00 98.38 109 ASN A N 1
ATOM 847 C CA . ASN A 1 109 ? 17.274 -4.571 -20.500 1.00 98.38 109 ASN A CA 1
ATOM 848 C C . ASN A 1 109 ? 16.981 -4.347 -19.003 1.00 98.38 109 ASN A C 1
ATOM 850 O O . ASN A 1 109 ? 16.036 -4.926 -18.472 1.00 98.38 109 ASN A O 1
ATOM 854 N N . ARG A 1 110 ? 17.758 -3.499 -18.311 1.00 98.44 110 ARG A N 1
ATOM 855 C CA . ARG A 1 110 ? 17.550 -3.187 -16.881 1.00 98.44 110 ARG A CA 1
ATOM 856 C C . ARG A 1 110 ? 16.194 -2.501 -16.636 1.00 98.44 110 ARG A C 1
ATOM 858 O O . ARG A 1 110 ? 15.511 -2.839 -15.671 1.00 98.44 110 ARG A O 1
ATOM 865 N N . ILE A 1 111 ? 15.781 -1.589 -17.520 1.00 98.69 111 ILE A N 1
ATOM 866 C CA . ILE A 1 111 ? 14.464 -0.925 -17.491 1.00 98.69 111 ILE A CA 1
ATOM 867 C C . ILE A 1 111 ? 13.338 -1.945 -17.708 1.00 98.69 111 ILE A C 1
ATOM 869 O O . ILE A 1 111 ? 12.341 -1.912 -16.984 1.00 98.69 111 ILE A O 1
ATOM 873 N N . ALA A 1 112 ? 13.499 -2.883 -18.647 1.00 98.62 112 ALA A N 1
ATOM 874 C CA . ALA A 1 112 ? 12.531 -3.956 -18.878 1.00 98.62 112 ALA A CA 1
ATOM 875 C C . ALA A 1 112 ? 12.372 -4.862 -17.641 1.00 98.62 112 ALA A C 1
ATOM 877 O O . ALA A 1 112 ? 11.244 -5.090 -17.201 1.00 98.62 112 ALA A O 1
ATOM 878 N N . THR A 1 113 ? 13.475 -5.289 -17.012 1.00 98.56 113 THR A N 1
ATOM 879 C CA . THR A 1 113 ? 13.439 -6.063 -15.756 1.00 98.56 113 THR A CA 1
ATOM 880 C C . THR A 1 113 ? 12.705 -5.304 -14.651 1.00 98.56 113 THR A C 1
ATOM 882 O O . THR A 1 113 ? 11.771 -5.843 -14.061 1.00 98.56 113 THR A O 1
ATOM 885 N N . LYS A 1 114 ? 13.046 -4.027 -14.415 1.00 98.56 114 LYS A N 1
ATOM 886 C CA . LYS A 1 114 ? 12.358 -3.200 -13.409 1.00 98.56 114 LYS A CA 1
ATOM 887 C C . LYS A 1 114 ? 10.870 -3.025 -13.718 1.00 98.56 114 LYS A C 1
ATOM 889 O O . LYS A 1 114 ? 10.056 -3.036 -12.804 1.00 98.56 114 LYS A O 1
ATOM 894 N N . THR A 1 115 ? 10.491 -2.925 -14.991 1.00 98.62 115 THR A N 1
ATOM 895 C CA . THR A 1 115 ? 9.080 -2.848 -15.410 1.00 98.62 115 THR A CA 1
ATOM 896 C C . THR A 1 115 ? 8.303 -4.114 -15.029 1.00 98.62 115 THR A C 1
ATOM 898 O O . THR A 1 115 ? 7.179 -4.013 -14.533 1.00 98.62 115 THR A O 1
ATOM 901 N N . GLU A 1 116 ? 8.905 -5.296 -15.182 1.00 98.44 116 GLU A N 1
ATOM 902 C CA . GLU A 1 116 ? 8.275 -6.565 -14.799 1.00 98.44 116 GLU A CA 1
ATOM 903 C C . GLU A 1 116 ? 8.271 -6.799 -13.277 1.00 98.44 116 GLU A C 1
ATOM 905 O O . GLU A 1 116 ? 7.279 -7.301 -12.741 1.00 98.44 116 GLU A O 1
ATOM 910 N N . GLU A 1 117 ? 9.307 -6.356 -12.552 1.00 98.12 117 GLU A N 1
ATOM 911 C CA . GLU A 1 117 ? 9.291 -6.288 -11.081 1.00 98.12 117 GLU A CA 1
ATOM 912 C C . GLU A 1 117 ? 8.112 -5.434 -10.588 1.00 98.12 117 GLU A C 1
ATOM 914 O O . GLU A 1 117 ? 7.308 -5.890 -9.777 1.00 98.12 117 GLU A O 1
ATOM 919 N N . ILE A 1 118 ? 7.940 -4.225 -11.138 1.00 98.44 118 ILE A N 1
ATOM 920 C CA . ILE A 1 118 ? 6.834 -3.313 -10.803 1.00 98.44 118 ILE A CA 1
ATOM 921 C C . ILE A 1 118 ? 5.474 -3.955 -11.116 1.00 98.44 118 ILE A C 1
ATOM 923 O O . ILE A 1 118 ? 4.548 -3.845 -10.307 1.00 98.44 118 ILE A O 1
ATOM 927 N N . ARG A 1 119 ? 5.336 -4.651 -12.256 1.00 98.00 119 ARG A N 1
ATOM 928 C CA . ARG A 1 119 ? 4.108 -5.384 -12.617 1.00 98.00 119 ARG A CA 1
ATOM 929 C C . ARG A 1 119 ? 3.802 -6.491 -11.605 1.00 98.00 119 ARG A C 1
ATOM 931 O O . ARG A 1 119 ? 2.673 -6.587 -11.120 1.00 98.00 119 ARG A O 1
ATOM 938 N N . THR A 1 120 ? 4.818 -7.267 -11.236 1.00 97.75 120 THR A N 1
ATOM 939 C CA . THR A 1 120 ? 4.736 -8.355 -10.251 1.00 97.75 120 THR A CA 1
ATOM 940 C C . THR A 1 120 ? 4.365 -7.828 -8.864 1.00 97.75 120 THR A C 1
ATOM 942 O O . THR A 1 120 ? 3.443 -8.342 -8.226 1.00 97.75 120 THR A O 1
ATOM 945 N N . PHE A 1 121 ? 5.007 -6.752 -8.403 1.00 97.38 121 PHE A N 1
ATOM 946 C CA . PHE A 1 121 ? 4.692 -6.142 -7.115 1.00 97.38 121 PHE A CA 1
ATOM 947 C C . PHE A 1 121 ? 3.272 -5.554 -7.093 1.00 97.38 121 PHE A C 1
ATOM 949 O O . PHE A 1 121 ? 2.537 -5.807 -6.138 1.00 97.38 121 PHE A O 1
ATOM 956 N N . LYS A 1 122 ? 2.825 -4.866 -8.154 1.00 95.56 122 LYS A N 1
ATOM 957 C CA . LYS A 1 122 ? 1.445 -4.348 -8.249 1.00 95.56 122 LYS A CA 1
ATOM 958 C C . LYS A 1 122 ? 0.392 -5.462 -8.227 1.00 95.56 122 LYS A C 1
ATOM 960 O O . LYS A 1 122 ? -0.633 -5.306 -7.565 1.00 95.56 122 LYS A O 1
ATOM 965 N N . ALA A 1 123 ? 0.657 -6.611 -8.854 1.00 94.31 123 ALA A N 1
ATOM 966 C CA . ALA A 1 123 ? -0.194 -7.796 -8.718 1.00 94.31 123 ALA A CA 1
ATOM 967 C C . ALA A 1 123 ? -0.197 -8.350 -7.275 1.00 94.31 123 ALA A C 1
ATOM 969 O O . ALA A 1 123 ? -1.257 -8.695 -6.743 1.00 94.31 123 ALA A O 1
ATOM 970 N N . GLY A 1 124 ? 0.964 -8.364 -6.608 1.00 96.31 124 GLY A N 1
ATOM 971 C CA . GLY A 1 124 ? 1.131 -8.830 -5.225 1.00 96.31 124 GLY A CA 1
ATOM 972 C C . GLY A 1 124 ? 0.237 -8.125 -4.194 1.00 96.31 124 GLY A C 1
ATOM 973 O O . GLY A 1 124 ? -0.285 -8.791 -3.300 1.00 96.31 124 GLY A O 1
ATOM 974 N N . LEU A 1 125 ? -0.041 -6.824 -4.362 1.00 96.75 125 LEU A N 1
ATOM 975 C CA . LEU A 1 125 ? -0.984 -6.076 -3.508 1.00 96.75 125 LEU A CA 1
ATOM 976 C C . LEU A 1 125 ? -2.375 -6.727 -3.450 1.00 96.75 125 LEU A C 1
ATOM 978 O O . LEU A 1 125 ? -2.978 -6.827 -2.381 1.00 96.75 125 LEU A O 1
ATOM 982 N N . SER A 1 126 ? -2.869 -7.210 -4.595 1.00 94.69 126 SER A N 1
ATOM 983 C CA . SER A 1 126 ? -4.162 -7.901 -4.674 1.00 94.69 126 SER A CA 1
ATOM 984 C C . SER A 1 126 ? -4.114 -9.287 -4.024 1.00 94.69 126 SER A C 1
ATOM 986 O O . SER A 1 126 ? -5.119 -9.743 -3.483 1.00 94.69 126 SER A O 1
ATOM 988 N N . GLY A 1 127 ? -2.951 -9.945 -4.024 1.00 96.38 127 GLY A N 1
ATOM 989 C CA . GLY A 1 127 ? -2.729 -11.196 -3.295 1.00 96.38 127 GLY A CA 1
ATOM 990 C C . GLY A 1 127 ? -2.826 -11.013 -1.777 1.00 96.38 127 GLY A C 1
ATOM 991 O O . GLY A 1 127 ? -3.562 -11.751 -1.124 1.00 96.38 127 GLY A O 1
ATOM 992 N N . ILE A 1 128 ? -2.156 -9.988 -1.235 1.00 97.00 128 ILE A N 1
ATOM 993 C CA . ILE A 1 128 ? -2.128 -9.678 0.208 1.00 97.00 128 ILE A CA 1
ATOM 994 C C . ILE A 1 128 ? -3.546 -9.482 0.767 1.00 97.00 128 ILE A C 1
ATOM 996 O O . ILE A 1 128 ? -3.902 -10.069 1.786 1.00 97.00 128 ILE A O 1
ATOM 1000 N N . VAL A 1 129 ? -4.391 -8.691 0.099 1.00 97.62 129 VAL A N 1
ATOM 1001 C CA . VAL A 1 129 ? -5.759 -8.433 0.592 1.00 97.62 129 VAL A CA 1
ATOM 1002 C C . VAL A 1 129 ? -6.681 -9.649 0.445 1.00 97.62 129 VAL A C 1
ATOM 1004 O O . VAL A 1 129 ? -7.491 -9.915 1.338 1.00 97.62 129 VAL A O 1
ATOM 1007 N N . ARG A 1 130 ? -6.501 -10.455 -0.612 1.00 97.31 130 ARG A N 1
ATOM 1008 C CA . ARG A 1 130 ? -7.272 -11.689 -0.841 1.00 97.31 130 ARG A CA 1
ATOM 1009 C C . ARG A 1 130 ? -6.965 -12.780 0.178 1.00 97.31 130 ARG A C 1
ATOM 1011 O O . ARG A 1 130 ? -7.897 -13.421 0.654 1.00 97.31 130 ARG A O 1
ATOM 1018 N N . GLN A 1 131 ? -5.707 -12.916 0.607 1.00 97.00 131 GLN A N 1
ATOM 1019 C CA . GLN A 1 131 ? -5.313 -13.794 1.722 1.00 97.00 131 GLN A CA 1
ATOM 1020 C C . GLN A 1 131 ? -6.027 -13.463 3.046 1.00 97.00 131 GLN A C 1
ATOM 1022 O O . GLN A 1 131 ? -6.074 -14.296 3.950 1.00 97.00 131 GLN A O 1
ATOM 1027 N N . HIS A 1 132 ? -6.605 -12.265 3.171 1.00 96.50 132 HIS A N 1
ATOM 1028 C CA . HIS A 1 132 ? -7.331 -11.826 4.361 1.00 96.50 132 HIS A CA 1
ATOM 1029 C C . HIS A 1 132 ? -8.849 -11.683 4.172 1.00 96.50 132 HIS A C 1
ATOM 1031 O O . HIS A 1 132 ? -9.519 -11.280 5.127 1.00 96.50 132 HIS A O 1
ATOM 1037 N N . GLY A 1 133 ? -9.383 -12.066 3.005 1.00 96.69 133 GLY A N 1
ATOM 1038 C CA . GLY A 1 133 ? -10.822 -12.124 2.713 1.00 96.69 133 GLY A CA 1
ATOM 1039 C C . GLY A 1 133 ? -11.394 -10.955 1.902 1.00 96.69 133 GLY A C 1
ATOM 1040 O O . GLY A 1 133 ? -12.606 -10.893 1.728 1.00 96.69 133 GLY A O 1
ATOM 1041 N N . PHE A 1 134 ? -10.564 -10.039 1.395 1.00 97.88 134 PHE A N 1
ATOM 1042 C CA . PHE A 1 134 ? -11.016 -8.887 0.601 1.00 97.88 134 PHE A CA 1
ATOM 1043 C C . PHE A 1 134 ? -10.850 -9.148 -0.901 1.00 97.88 134 PHE A C 1
ATOM 1045 O O . PHE A 1 134 ? -9.792 -9.601 -1.339 1.00 97.88 134 PHE A O 1
ATOM 1052 N N . ALA A 1 135 ? -11.867 -8.846 -1.714 1.00 96.88 135 ALA A N 1
ATOM 1053 C CA . ALA A 1 135 ? -11.814 -9.085 -3.161 1.00 96.88 135 ALA A CA 1
ATOM 1054 C C . ALA A 1 135 ? -10.846 -8.125 -3.881 1.00 96.88 135 ALA A C 1
ATOM 1056 O O . ALA A 1 135 ? -10.149 -8.529 -4.824 1.00 96.88 135 ALA A O 1
ATOM 1057 N N . THR A 1 136 ? -10.781 -6.877 -3.408 1.00 97.06 136 THR A N 1
ATOM 1058 C CA . THR A 1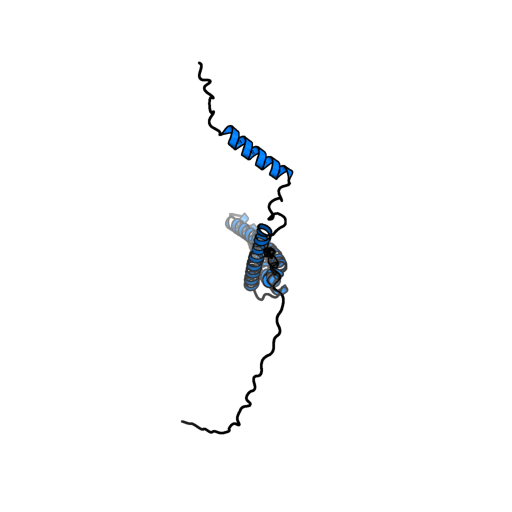 136 ? -9.932 -5.789 -3.902 1.00 97.06 136 THR A CA 1
ATOM 1059 C C . THR A 1 136 ? -9.225 -5.048 -2.758 1.00 97.06 136 THR A C 1
ATOM 1061 O O . THR A 1 136 ? -9.572 -5.163 -1.581 1.00 97.06 136 THR A O 1
ATOM 1064 N N . VAL A 1 137 ? -8.231 -4.228 -3.115 1.00 96.56 137 VAL A N 1
ATOM 1065 C CA . VAL A 1 137 ? -7.539 -3.332 -2.172 1.00 96.56 137 VAL A CA 1
ATOM 1066 C C . VAL A 1 137 ? -8.466 -2.205 -1.681 1.00 96.56 137 VAL A C 1
ATOM 1068 O O . VAL A 1 137 ? -8.317 -1.729 -0.557 1.00 96.56 137 VAL A O 1
ATOM 1071 N N . GLN A 1 138 ? -9.466 -1.817 -2.480 1.00 97.62 138 GLN A N 1
ATOM 1072 C CA . GLN A 1 138 ? -10.464 -0.814 -2.104 1.00 97.62 138 GLN A CA 1
ATOM 1073 C C . GLN A 1 138 ? -11.401 -1.332 -1.004 1.00 97.62 138 GLN A C 1
ATOM 1075 O O . GLN A 1 138 ? -11.663 -0.601 -0.052 1.00 97.62 138 GLN A O 1
ATOM 1080 N N . ASP A 1 139 ? -11.838 -2.593 -1.071 1.00 98.00 139 ASP A N 1
ATOM 1081 C CA . ASP A 1 139 ? -12.667 -3.207 -0.019 1.00 98.00 139 ASP A CA 1
ATOM 1082 C C . ASP A 1 139 ? -11.921 -3.233 1.320 1.00 98.00 139 ASP A C 1
ATOM 1084 O O . ASP A 1 139 ? -12.482 -2.887 2.362 1.00 98.00 139 ASP A O 1
ATOM 1088 N N . PHE A 1 140 ? -10.627 -3.577 1.277 1.00 98.25 140 PHE A N 1
ATOM 1089 C CA . PHE A 1 140 ? -9.755 -3.534 2.447 1.00 98.25 140 PHE A CA 1
ATOM 1090 C C . PHE A 1 140 ? -9.693 -2.129 3.061 1.00 98.25 140 PHE A C 1
ATOM 1092 O O . PHE A 1 140 ? -9.911 -1.996 4.265 1.00 98.25 140 PHE A O 1
ATOM 1099 N N . TYR A 1 141 ? -9.434 -1.077 2.274 1.00 98.12 141 TYR A N 1
ATOM 1100 C CA . TYR A 1 141 ? -9.378 0.286 2.818 1.00 98.12 141 TYR A CA 1
ATOM 1101 C C . TYR A 1 141 ? -10.746 0.783 3.309 1.00 98.12 141 TYR A C 1
ATOM 1103 O O . TYR A 1 141 ? -10.809 1.439 4.349 1.00 98.12 141 TYR A O 1
ATOM 1111 N N . THR A 1 142 ? -11.847 0.424 2.643 1.00 98.31 142 THR A N 1
ATOM 1112 C CA . THR A 1 142 ? -13.212 0.733 3.104 1.00 98.31 142 THR A CA 1
ATOM 1113 C C . THR A 1 142 ? -13.498 0.116 4.476 1.00 98.31 142 THR A C 1
ATOM 1115 O O . THR A 1 142 ? -14.008 0.803 5.368 1.00 98.31 142 THR A O 1
ATOM 1118 N N . ALA A 1 143 ? -13.112 -1.146 4.685 1.00 98.25 143 ALA A N 1
ATOM 1119 C CA . ALA A 1 143 ? -13.206 -1.799 5.987 1.00 98.25 143 ALA A CA 1
ATOM 1120 C C . ALA A 1 143 ? -12.243 -1.176 7.014 1.00 98.25 143 ALA A C 1
ATOM 1122 O O . ALA A 1 143 ? -12.665 -0.847 8.121 1.00 98.25 143 ALA A O 1
ATOM 1123 N N . PHE A 1 144 ? -10.979 -0.942 6.640 1.00 98.50 144 PHE A N 1
ATOM 1124 C CA . PHE A 1 144 ? -9.953 -0.359 7.510 1.00 98.50 144 PHE A CA 1
ATOM 1125 C C . PHE A 1 144 ? -10.377 1.004 8.064 1.00 98.50 144 PHE A C 1
ATOM 1127 O O . PHE A 1 144 ? -10.357 1.193 9.277 1.00 98.50 144 PHE A O 1
ATOM 1134 N N . TYR A 1 145 ? -10.820 1.935 7.214 1.00 98.38 145 TYR A N 1
ATOM 1135 C CA . TYR A 1 145 ? -11.250 3.261 7.668 1.00 98.38 145 TYR A CA 1
ATOM 1136 C C . TYR A 1 145 ? -12.573 3.232 8.445 1.00 98.38 145 TYR A C 1
ATOM 1138 O O . TYR A 1 145 ? -12.832 4.130 9.244 1.00 98.38 145 TYR A O 1
ATOM 1146 N N . THR A 1 146 ? -13.408 2.209 8.253 1.00 98.31 146 THR A N 1
ATOM 1147 C CA . THR A 1 146 ? -14.627 2.017 9.055 1.00 98.31 146 THR A CA 1
ATOM 1148 C C . THR A 1 146 ? -14.284 1.507 10.454 1.00 98.31 146 THR A C 1
ATOM 1150 O O . THR A 1 146 ? -14.710 2.114 11.435 1.00 98.31 146 THR A O 1
ATOM 1153 N N . ALA A 1 147 ? -13.425 0.490 10.551 1.00 98.19 147 ALA A N 1
ATOM 1154 C CA . ALA A 1 147 ? -12.871 0.004 11.813 1.00 98.19 147 ALA A CA 1
ATOM 1155 C C . ALA A 1 147 ? -12.087 1.093 12.563 1.00 98.19 147 ALA A C 1
ATOM 1157 O O . ALA A 1 147 ? -12.261 1.243 13.769 1.00 98.19 147 ALA A O 1
ATOM 1158 N N . GLN A 1 148 ? -11.289 1.898 11.849 1.00 98.19 148 GLN A N 1
ATOM 1159 C CA . GLN A 1 148 ? -10.566 3.031 12.424 1.00 98.19 148 GLN A CA 1
ATOM 1160 C C . GLN A 1 148 ? -11.535 4.051 13.030 1.00 98.19 148 GLN A C 1
ATOM 1162 O O . GLN A 1 148 ? -11.432 4.344 14.212 1.00 98.19 148 GLN A O 1
ATOM 1167 N N . ARG A 1 149 ? -12.525 4.548 12.273 1.00 98.31 149 ARG A N 1
ATOM 1168 C CA . ARG A 1 149 ? -13.500 5.523 12.801 1.00 98.31 149 ARG A CA 1
ATOM 1169 C C . ARG A 1 149 ? -14.279 4.985 14.005 1.00 98.31 149 ARG A C 1
ATOM 1171 O O . ARG A 1 149 ? -14.555 5.749 14.925 1.00 98.31 149 ARG A O 1
ATOM 1178 N N . ALA A 1 150 ? -14.619 3.695 14.008 1.00 97.88 150 ALA A N 1
ATOM 1179 C CA . ALA A 1 150 ? -15.274 3.047 15.142 1.00 97.88 150 ALA A CA 1
ATOM 1180 C C . ALA A 1 150 ? -14.354 2.967 16.374 1.00 97.88 150 ALA A C 1
ATOM 1182 O O . ALA A 1 150 ? -14.801 3.243 17.487 1.00 97.88 150 ALA A O 1
ATOM 1183 N N . ASN A 1 151 ? -13.069 2.651 16.180 1.00 97.62 151 ASN A N 1
ATOM 1184 C CA . ASN A 1 151 ? -12.060 2.645 17.238 1.00 97.62 151 ASN A CA 1
ATOM 1185 C C . ASN A 1 151 ? -11.807 4.061 17.786 1.00 97.62 151 ASN A C 1
ATOM 1187 O O . ASN A 1 151 ? -11.942 4.280 18.984 1.00 97.62 151 ASN A O 1
ATOM 1191 N N . ASP A 1 152 ? -11.562 5.040 16.911 1.00 97.56 152 ASP A N 1
ATOM 1192 C CA . ASP A 1 152 ? -11.362 6.452 1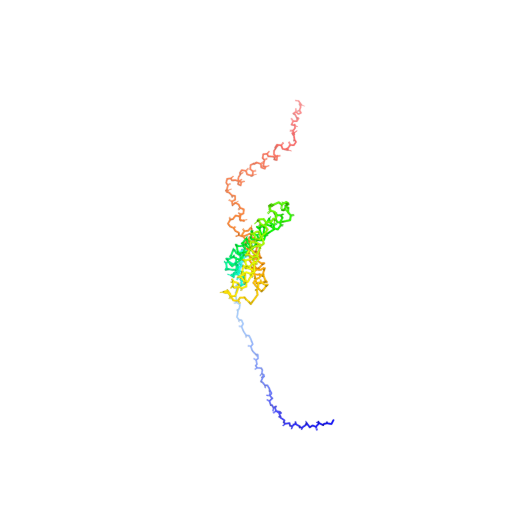7.261 1.00 97.56 152 ASP A CA 1
ATOM 1193 C C . ASP A 1 152 ? -12.560 7.033 18.038 1.00 97.56 152 ASP A C 1
ATOM 1195 O O . ASP A 1 152 ? -12.390 7.919 18.876 1.00 97.56 152 ASP A O 1
ATOM 1199 N N . ALA A 1 153 ? -13.787 6.581 17.748 1.00 96.81 153 ALA A N 1
ATOM 1200 C CA . ALA A 1 153 ? -14.996 6.979 18.471 1.00 96.81 153 ALA A CA 1
ATOM 1201 C C . ALA A 1 153 ? -15.105 6.292 19.843 1.00 96.81 153 ALA A C 1
ATOM 1203 O O . ALA A 1 153 ? -15.394 6.957 20.839 1.00 96.81 153 ALA A O 1
ATOM 1204 N N . TYR A 1 154 ? -14.826 4.988 19.907 1.00 96.56 154 TYR A N 1
ATOM 1205 C CA . TYR A 1 154 ? -14.797 4.213 21.148 1.00 96.56 154 TYR A CA 1
ATOM 1206 C C . TYR A 1 154 ? -13.736 4.738 22.130 1.00 96.56 154 TYR A C 1
ATOM 1208 O O . TYR A 1 154 ? -14.039 4.945 23.305 1.00 96.56 154 TYR A O 1
ATOM 1216 N N . GLU A 1 155 ? -12.523 5.033 21.653 1.00 95.25 155 GLU A N 1
ATOM 1217 C CA . GLU A 1 155 ? -11.440 5.602 22.462 1.00 95.25 155 GLU A CA 1
ATOM 1218 C C . GLU A 1 155 ? -11.806 6.985 23.011 1.00 95.25 155 GLU A C 1
ATOM 1220 O O . GLU A 1 155 ? -11.579 7.253 24.190 1.00 95.25 155 GLU A O 1
ATOM 1225 N N . LYS A 1 156 ? -12.448 7.844 22.204 1.00 94.81 156 LYS A N 1
ATOM 1226 C CA . LYS A 1 156 ? -12.950 9.151 22.664 1.00 94.81 156 LYS A CA 1
ATOM 1227 C C . LYS A 1 156 ? -14.017 9.013 23.745 1.00 94.81 156 LYS A C 1
ATOM 1229 O O . LYS A 1 156 ? -13.995 9.781 24.701 1.00 94.81 156 LYS A O 1
ATOM 1234 N N . GLU A 1 157 ? -14.930 8.052 23.628 1.00 92.94 157 GLU A N 1
ATOM 1235 C CA . GLU A 1 157 ? -15.959 7.841 24.652 1.00 92.94 157 GLU A CA 1
ATOM 1236 C C . GLU A 1 157 ? -15.373 7.254 25.946 1.00 92.94 157 GLU A C 1
ATOM 1238 O O . GLU A 1 157 ? -15.749 7.667 27.043 1.00 92.94 157 GLU A O 1
ATOM 1243 N N . CYS A 1 158 ? -14.375 6.370 25.835 1.00 90.56 158 CYS A N 1
ATOM 1244 C CA . CYS A 1 158 ? -13.586 5.920 26.983 1.00 90.56 158 CYS A CA 1
ATOM 1245 C C . CYS A 1 158 ? -12.854 7.089 27.660 1.00 90.56 158 CYS A C 1
ATOM 1247 O O . CYS A 1 158 ? -12.907 7.207 28.883 1.00 90.56 158 CYS A O 1
ATOM 1249 N N . ALA A 1 159 ? -12.225 7.973 26.878 1.00 91.06 159 ALA A N 1
ATOM 1250 C CA . ALA A 1 159 ? -11.477 9.121 27.383 1.00 91.06 159 ALA A CA 1
ATOM 1251 C C . ALA A 1 159 ? -12.369 10.128 28.128 1.00 91.06 159 ALA A C 1
ATOM 1253 O O . ALA A 1 159 ? -12.060 10.457 29.270 1.00 91.06 159 ALA A O 1
ATOM 1254 N N . LYS A 1 160 ? -13.513 10.543 27.555 1.00 89.50 160 LYS A N 1
ATOM 1255 C CA . LYS A 1 160 ? -14.495 11.406 28.252 1.00 89.50 160 LYS A CA 1
ATOM 1256 C C . LYS A 1 160 ? -14.949 10.794 29.577 1.00 89.50 160 LYS A C 1
ATOM 1258 O O . LYS A 1 160 ? -15.087 11.478 30.586 1.00 89.50 160 LYS A O 1
ATOM 1263 N N . ARG A 1 161 ? -15.218 9.485 29.574 1.00 87.31 161 ARG A N 1
ATOM 1264 C CA . ARG A 1 161 ? -15.697 8.765 30.755 1.00 87.31 161 ARG A CA 1
ATOM 1265 C C . ARG A 1 161 ? -14.625 8.676 31.844 1.00 87.31 161 ARG A C 1
ATOM 1267 O O . ARG A 1 161 ? -14.971 8.747 33.018 1.00 87.31 161 ARG A O 1
ATOM 1274 N N . GLU A 1 162 ? -13.353 8.561 31.473 1.00 86.56 162 GLU A N 1
ATOM 1275 C CA . GLU A 1 162 ? -12.221 8.632 32.406 1.00 86.56 162 GLU A CA 1
ATOM 1276 C C . GLU A 1 162 ? -11.970 10.070 32.907 1.00 86.56 162 GLU A C 1
ATOM 1278 O O . GLU A 1 162 ? -11.644 10.266 34.074 1.00 86.56 162 GLU A O 1
ATOM 1283 N N . GLU A 1 163 ? -12.197 11.088 32.074 1.00 86.56 163 GLU A N 1
ATOM 1284 C CA . GLU A 1 163 ? -12.105 12.506 32.459 1.00 86.56 163 GLU A CA 1
ATOM 1285 C C . GLU A 1 163 ? -13.187 12.920 33.473 1.00 86.56 163 GLU A C 1
ATOM 1287 O O . GLU A 1 163 ? -12.897 13.667 34.404 1.00 86.56 163 GLU A O 1
ATOM 1292 N N . VAL A 1 164 ? -14.420 12.416 33.326 1.00 82.25 164 VAL A N 1
ATOM 1293 C CA . VAL A 1 164 ? -15.569 12.792 34.178 1.00 82.25 164 VAL A CA 1
ATOM 1294 C C . VAL A 1 164 ? -15.776 11.847 35.372 1.00 82.25 164 VAL A C 1
ATOM 1296 O O . VAL A 1 164 ? -16.284 12.277 36.407 1.00 82.25 164 VAL A O 1
ATOM 1299 N N . TYR A 1 165 ? -15.383 10.570 35.266 1.00 78.25 165 TYR A N 1
ATOM 1300 C CA . TYR A 1 165 ? -15.638 9.546 36.296 1.00 78.25 165 TYR A CA 1
ATOM 1301 C C . TYR A 1 165 ? -14.440 8.637 36.625 1.00 78.25 165 TYR A C 1
ATOM 1303 O O . TYR A 1 165 ? -14.607 7.653 37.350 1.00 78.25 165 TYR A O 1
ATOM 1311 N N . GLY A 1 166 ? -13.252 8.912 36.083 1.00 73.56 166 GLY A N 1
ATOM 1312 C CA . GLY A 1 166 ? -12.029 8.192 36.435 1.00 73.56 166 GLY A CA 1
ATOM 1313 C C . GLY A 1 166 ? -11.527 8.529 37.840 1.00 73.56 166 GLY A C 1
ATOM 1314 O O . GLY A 1 166 ? -11.986 9.472 38.485 1.00 73.56 166 GLY A O 1
ATOM 1315 N N . GLU A 1 167 ? -10.514 7.802 38.308 1.00 67.31 167 GLU A N 1
ATOM 1316 C CA . GLU A 1 167 ? -9.930 7.971 39.655 1.00 67.31 167 GLU A CA 1
ATOM 1317 C C . GLU A 1 167 ? -9.307 9.370 39.876 1.00 67.31 167 GLU A C 1
ATOM 1319 O O . GLU A 1 167 ? -9.109 9.821 41.002 1.00 67.31 167 GLU A O 1
ATOM 1324 N N . LYS A 1 168 ? -9.032 10.092 38.783 1.00 62.06 168 LYS A N 1
ATOM 1325 C CA . LYS A 1 168 ? -8.521 11.473 38.776 1.00 62.06 168 LYS A CA 1
ATOM 1326 C C . LYS A 1 168 ? -9.621 12.538 38.691 1.00 62.06 168 LYS A C 1
ATOM 1328 O O . LYS A 1 168 ? -9.326 13.710 38.909 1.00 62.06 168 LYS A O 1
ATOM 1333 N N . ALA A 1 169 ? -10.852 12.147 38.354 1.00 5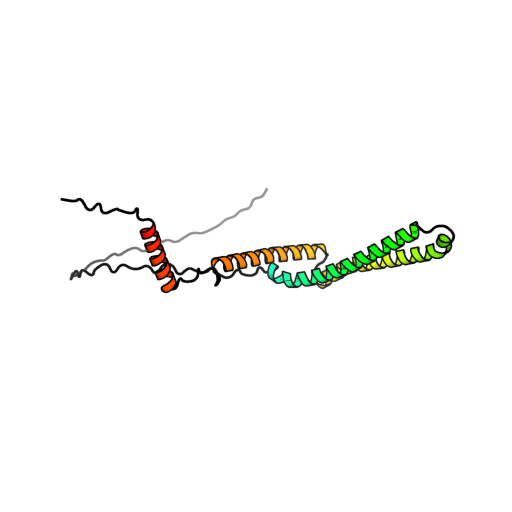7.66 169 ALA A N 1
ATOM 1334 C CA . ALA A 1 169 ? -11.986 13.050 38.162 1.00 57.66 169 ALA A CA 1
ATOM 1335 C C . ALA A 1 169 ? -12.632 13.467 39.490 1.00 57.66 169 ALA A C 1
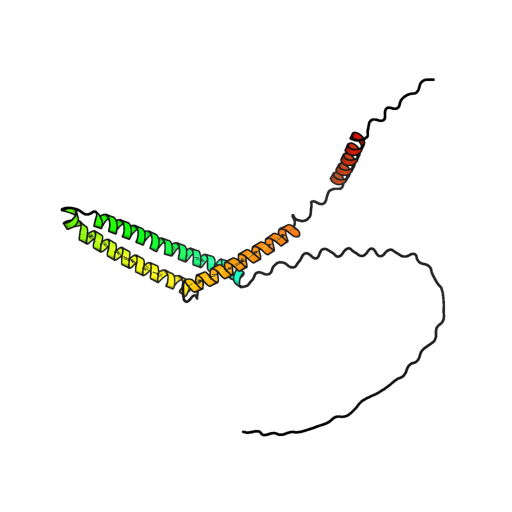ATOM 1337 O O . ALA A 1 169 ? -13.170 14.568 39.611 1.00 57.66 169 ALA A O 1
ATOM 1338 N N . THR A 1 170 ? -12.536 12.621 40.523 1.00 58.41 170 THR A N 1
ATOM 1339 C CA . THR A 1 170 ? -12.834 13.049 41.891 1.00 58.41 170 THR A CA 1
ATOM 1340 C C . THR A 1 170 ? -11.833 14.132 42.302 1.00 58.41 170 THR A C 1
ATOM 1342 O O . THR A 1 170 ? -10.634 13.835 42.363 1.00 58.41 170 THR A O 1
ATOM 1345 N N . PRO A 1 171 ? -12.266 15.369 42.625 1.00 58.62 171 PRO A N 1
ATOM 1346 C CA . PRO A 1 171 ? -11.358 16.346 43.209 1.00 58.62 171 PRO A CA 1
ATOM 1347 C C . PRO A 1 171 ? -10.790 15.756 44.501 1.00 58.62 171 PRO A C 1
ATOM 1349 O O . PRO A 1 171 ? -11.531 15.123 45.259 1.00 58.62 171 PRO A O 1
ATOM 1352 N N . LYS A 1 172 ? -9.484 15.948 44.750 1.00 62.47 172 LYS A N 1
ATOM 1353 C CA . LYS A 1 172 ? -8.828 15.465 45.976 1.00 62.47 172 LYS A CA 1
ATOM 1354 C C . LYS A 1 172 ? -9.697 15.822 47.179 1.00 62.47 172 LYS A C 1
ATOM 1356 O O . LYS A 1 172 ? -9.959 17.001 47.413 1.00 62.47 172 LYS A O 1
ATOM 1361 N N . ALA A 1 173 ? -10.153 14.806 47.908 1.00 66.38 173 ALA A N 1
ATOM 1362 C CA . ALA A 1 173 ? -11.014 14.999 49.061 1.00 66.38 173 ALA A CA 1
ATOM 1363 C C . ALA A 1 173 ? -10.239 15.782 50.126 1.00 66.38 173 ALA A C 1
ATOM 1365 O O . ALA A 1 173 ? -9.392 15.216 50.812 1.00 66.38 173 ALA A O 1
ATOM 1366 N N . GLU A 1 174 ? -10.510 17.088 50.217 1.00 65.88 174 GLU A N 1
ATOM 1367 C CA . GLU A 1 174 ? -9.776 17.997 51.096 1.00 65.88 174 GLU A CA 1
ATOM 1368 C C . GLU A 1 174 ? -9.749 17.452 52.522 1.00 65.88 174 GLU A C 1
ATOM 1370 O O . GLU A 1 174 ? -10.798 17.255 53.161 1.00 65.88 174 GLU A O 1
ATOM 1375 N N . SER A 1 175 ? -8.531 17.225 53.010 1.00 82.06 175 SER A N 1
ATOM 1376 C CA . SER A 1 175 ? -8.285 16.797 54.374 1.00 82.06 175 SER A CA 1
ATOM 1377 C C . SER A 1 175 ? -8.855 17.821 55.355 1.00 82.06 175 SER A C 1
ATOM 1379 O O . SER A 1 175 ? -9.008 19.010 55.055 1.00 82.06 175 SER A O 1
ATOM 1381 N N . MET A 1 176 ? -9.153 17.377 56.576 1.00 81.81 176 MET A N 1
ATOM 1382 C CA . MET A 1 176 ? -9.616 18.291 57.626 1.00 81.81 176 MET A CA 1
ATOM 1383 C C . MET A 1 176 ? -8.601 19.415 57.899 1.00 81.81 176 MET A C 1
ATOM 1385 O O . MET A 1 176 ? -9.006 20.518 58.257 1.00 81.81 176 MET A O 1
ATOM 1389 N N . HIS A 1 177 ? -7.309 19.161 57.662 1.00 81.44 177 HIS A N 1
ATOM 1390 C CA . HIS A 1 177 ? -6.245 20.157 57.765 1.00 81.44 177 HIS A CA 1
ATOM 1391 C C . HIS A 1 177 ? -6.320 21.215 56.652 1.00 81.44 177 HIS A C 1
ATOM 1393 O O . HIS A 1 177 ? -6.362 22.401 56.962 1.00 81.44 177 HIS A O 1
ATOM 1399 N N . GLU A 1 178 ? -6.432 20.815 55.379 1.00 86.88 178 GLU A N 1
ATOM 1400 C CA . GLU A 1 178 ? -6.589 21.757 54.253 1.00 86.88 178 GLU A CA 1
ATOM 1401 C C . GLU A 1 178 ? -7.852 22.620 54.411 1.00 86.88 178 GLU A C 1
ATOM 1403 O O . GLU A 1 178 ? -7.814 23.829 54.177 1.00 86.88 178 GLU A O 1
ATOM 1408 N N . LYS A 1 179 ? -8.959 22.035 54.893 1.00 85.69 179 LYS A N 1
ATOM 1409 C CA . LYS A 1 179 ? -10.189 22.780 55.209 1.00 85.69 179 LYS A CA 1
ATOM 1410 C C . LYS A 1 179 ? -9.960 23.820 56.305 1.00 85.69 179 LYS A C 1
ATOM 1412 O O . LYS A 1 179 ? -10.315 24.981 56.113 1.00 85.69 179 LYS A O 1
ATOM 1417 N N . LEU A 1 180 ? -9.356 23.428 57.432 1.00 89.38 180 LEU A N 1
ATOM 1418 C CA . LEU A 1 180 ? -9.001 24.345 58.525 1.00 89.38 180 LEU A CA 1
ATOM 1419 C C . LEU A 1 180 ? -8.108 25.489 58.027 1.00 89.38 180 LEU A C 1
ATOM 1421 O O . LEU A 1 180 ? -8.401 26.652 58.300 1.00 89.38 180 LEU A O 1
ATOM 1425 N N . GLN A 1 181 ? -7.093 25.171 57.221 1.00 90.06 181 GLN A N 1
ATOM 1426 C CA . GLN A 1 181 ? -6.180 26.148 56.632 1.00 90.06 181 GLN A CA 1
ATOM 1427 C C . GLN A 1 181 ? -6.910 27.130 55.698 1.00 90.06 181 GLN A C 1
ATOM 1429 O O . GLN A 1 181 ? -6.719 28.338 55.831 1.00 90.06 181 GLN A O 1
ATOM 1434 N N . ARG A 1 182 ? -7.820 26.660 54.825 1.00 89.56 182 ARG A N 1
ATOM 1435 C CA . ARG A 1 182 ? -8.678 27.545 54.006 1.00 89.56 182 ARG A CA 1
ATOM 1436 C C . ARG A 1 182 ? -9.553 28.473 54.856 1.00 89.56 182 ARG A C 1
ATOM 1438 O O . ARG A 1 182 ? -9.827 29.593 54.426 1.00 89.56 182 ARG A O 1
ATOM 1445 N N . TYR A 1 183 ? -10.057 28.016 56.005 1.00 89.44 183 TYR A N 1
ATOM 1446 C CA . TYR A 1 183 ? -10.883 28.849 56.887 1.00 89.44 183 TYR A CA 1
ATOM 1447 C C . TYR A 1 183 ? -10.054 29.902 57.628 1.00 89.44 183 TYR A C 1
ATOM 1449 O O . TYR A 1 183 ? -10.487 31.053 57.674 1.00 89.44 183 TYR A O 1
ATOM 1457 N N . GLN A 1 184 ? -8.862 29.550 58.126 1.00 88.81 184 GLN A N 1
ATOM 1458 C CA . GLN A 1 184 ? -7.916 30.523 58.683 1.00 88.81 184 GLN A CA 1
ATOM 1459 C C . GLN A 1 184 ? -7.530 31.562 57.629 1.00 88.81 184 GLN A C 1
ATOM 1461 O O . GLN A 1 184 ? -7.786 32.742 57.827 1.00 88.81 184 GLN A O 1
ATOM 1466 N N . GLU A 1 185 ? -7.067 31.137 56.450 1.00 90.00 185 GLU A N 1
ATOM 1467 C CA . GLU A 1 185 ? -6.632 32.064 55.402 1.00 90.00 185 GLU A CA 1
ATOM 1468 C C . GLU A 1 185 ? -7.761 33.009 54.940 1.00 90.00 185 GLU A C 1
ATOM 1470 O O . GLU A 1 185 ? -7.522 34.184 54.657 1.00 90.00 185 GLU A O 1
ATOM 1475 N N . LYS A 1 186 ? -9.018 32.541 54.904 1.00 89.88 186 LYS A N 1
ATOM 1476 C CA . LYS A 1 186 ? -10.183 33.404 54.643 1.00 89.88 186 LYS A CA 1
ATOM 1477 C C . LYS A 1 186 ? -10.432 34.410 55.768 1.00 89.88 186 LYS A C 1
ATOM 1479 O O . LYS A 1 186 ? -10.705 35.569 55.462 1.00 89.88 186 LYS A O 1
ATOM 1484 N N . ALA A 1 187 ? -10.339 33.996 57.031 1.00 86.31 187 ALA A N 1
ATOM 1485 C CA . ALA A 1 187 ? -10.493 34.888 58.179 1.00 86.31 187 ALA A CA 1
ATOM 1486 C C . ALA A 1 187 ? -9.363 35.930 58.238 1.00 86.31 187 ALA A C 1
ATOM 1488 O O . ALA A 1 187 ? -9.630 37.116 58.415 1.00 86.31 187 ALA A O 1
ATOM 1489 N N . ASP A 1 188 ? -8.120 35.518 57.993 1.00 88.06 188 ASP A N 1
ATOM 1490 C CA . ASP A 1 188 ? -6.945 36.390 57.968 1.00 88.06 188 ASP A CA 1
ATOM 1491 C C . ASP A 1 188 ? -7.024 37.396 56.816 1.00 88.06 188 ASP A C 1
ATOM 1493 O O . ASP A 1 188 ? -6.828 38.592 57.028 1.00 88.06 188 ASP A O 1
ATOM 1497 N N . ARG A 1 189 ? -7.427 36.959 55.612 1.00 85.50 189 ARG A N 1
ATOM 1498 C CA . ARG A 1 189 ? -7.717 37.863 54.485 1.00 85.50 189 ARG A CA 1
ATOM 1499 C C . ARG A 1 189 ? -8.863 38.829 54.807 1.00 85.50 189 ARG A C 1
ATOM 1501 O O . ARG A 1 189 ? -8.774 39.993 54.429 1.00 85.50 189 ARG A O 1
ATOM 1508 N N . GLN A 1 190 ? -9.920 38.399 55.502 1.00 80.62 190 GLN A N 1
ATOM 1509 C CA . GLN A 1 190 ? -11.011 39.293 55.918 1.00 80.62 190 GLN A CA 1
ATOM 1510 C C . GLN A 1 190 ? -10.558 40.311 56.974 1.00 80.62 190 GLN A C 1
ATOM 1512 O O . GLN A 1 190 ? -10.906 41.483 56.860 1.00 80.62 190 GLN A O 1
ATOM 1517 N N . ASN A 1 191 ? -9.740 39.904 57.947 1.00 77.31 191 ASN A N 1
ATOM 1518 C CA . ASN A 1 191 ? -9.165 40.790 58.961 1.00 77.31 191 ASN A CA 1
ATOM 1519 C C . ASN A 1 191 ? -8.173 41.794 58.354 1.00 77.31 191 ASN A C 1
ATOM 1521 O O . ASN A 1 191 ? -8.252 42.982 58.656 1.00 77.31 191 ASN A O 1
ATOM 1525 N N . ALA A 1 192 ? -7.300 41.354 57.443 1.00 76.94 192 ALA A N 1
ATOM 1526 C CA . ALA A 1 192 ? -6.355 42.218 56.733 1.00 76.94 192 ALA A CA 1
ATOM 1527 C C . ALA A 1 192 ? -7.039 43.244 55.806 1.00 76.94 192 ALA A C 1
ATOM 1529 O O . ALA A 1 192 ? -6.467 44.294 55.530 1.00 76.94 192 ALA A O 1
ATOM 1530 N N . ASN A 1 193 ? -8.265 42.960 55.350 1.00 70.62 193 ASN A N 1
ATOM 1531 C CA . ASN A 1 193 ? -9.093 43.889 54.574 1.00 70.62 193 ASN A CA 1
ATOM 1532 C C . ASN A 1 193 ? -10.099 44.684 55.436 1.00 70.62 193 ASN A C 1
ATOM 1534 O O . ASN A 1 193 ? -10.917 45.418 54.878 1.00 70.62 193 ASN A O 1
ATOM 1538 N N . GLN A 1 194 ? -10.068 44.591 56.775 1.00 66.88 194 GLN A N 1
ATOM 1539 C CA . GLN A 1 194 ? -10.857 45.511 57.599 1.00 66.88 194 GLN A CA 1
ATOM 1540 C C . GLN A 1 194 ? -10.239 46.919 57.551 1.00 66.88 194 GLN A C 1
ATOM 1542 O O . GLN A 1 194 ? -9.054 47.076 57.857 1.00 66.88 194 GLN A O 1
ATOM 1547 N N . PRO A 1 195 ? -11.017 47.973 57.232 1.00 64.25 195 PRO A N 1
ATOM 1548 C CA . PRO A 1 195 ? -10.516 49.339 57.297 1.00 64.25 195 PRO A CA 1
ATOM 1549 C C . PRO A 1 195 ? -10.145 49.680 58.744 1.00 64.25 195 PRO A C 1
ATOM 1551 O O . PRO A 1 195 ? -10.939 49.469 59.665 1.00 64.25 195 PRO A O 1
ATOM 1554 N N . HIS A 1 196 ? -8.936 50.210 58.940 1.00 61.97 196 HIS A N 1
ATOM 1555 C CA . HIS A 1 196 ? -8.378 50.497 60.259 1.00 61.97 196 HIS A CA 1
ATOM 1556 C C . HIS A 1 196 ? -9.233 51.526 61.015 1.00 61.97 196 HIS A C 1
ATOM 1558 O O . HIS A 1 196 ? -9.097 52.735 60.831 1.00 61.97 196 HIS A O 1
ATOM 1564 N N . ARG A 1 197 ? -10.121 51.041 61.892 1.00 63.56 197 ARG A N 1
ATOM 1565 C CA . ARG A 1 197 ? -10.898 51.880 62.809 1.00 63.56 197 ARG A CA 1
ATOM 1566 C C . ARG A 1 197 ? -9.981 52.408 63.907 1.00 63.56 197 ARG A C 1
ATOM 1568 O O . ARG A 1 197 ? -9.849 51.787 64.962 1.00 63.56 197 ARG A O 1
ATOM 1575 N N . SER A 1 198 ? -9.380 53.569 63.664 1.00 60.56 198 SER A N 1
ATOM 1576 C CA . SER A 1 198 ? -8.736 54.356 64.708 1.00 60.56 198 SER A CA 1
ATOM 1577 C C . SER A 1 198 ? -9.741 54.607 65.836 1.00 60.56 198 SER A C 1
ATOM 1579 O O . SER A 1 198 ? -10.771 55.260 65.663 1.00 60.56 198 SER A O 1
ATOM 1581 N N . ARG A 1 199 ? -9.461 54.053 67.019 1.00 59.97 199 ARG A N 1
ATOM 1582 C CA . ARG A 1 199 ? -10.169 54.429 68.244 1.00 59.97 199 ARG A CA 1
ATOM 1583 C C . ARG A 1 199 ? -9.631 55.778 68.689 1.00 59.97 199 ARG A C 1
ATOM 1585 O O . ARG A 1 199 ? -8.648 55.828 69.427 1.00 59.97 199 ARG A O 1
ATOM 1592 N N . ASP A 1 200 ? -10.275 56.839 68.221 1.00 58.12 200 ASP A N 1
ATOM 1593 C CA . ASP A 1 200 ? -10.042 58.179 68.741 1.00 58.12 200 ASP A CA 1
ATOM 1594 C C . ASP A 1 200 ? -10.324 58.184 70.253 1.00 58.12 200 ASP A C 1
ATOM 1596 O O . ASP A 1 200 ? -11.442 57.919 70.709 1.00 58.12 200 ASP A O 1
ATOM 1600 N N . LYS A 1 201 ? -9.268 58.381 71.045 1.00 57.28 201 LYS A N 1
ATOM 1601 C CA . LYS A 1 201 ? -9.341 58.409 72.507 1.00 57.28 201 LYS A CA 1
ATOM 1602 C C . LYS A 1 201 ? -9.671 59.833 72.929 1.00 57.28 201 LYS A C 1
ATOM 1604 O O . LYS A 1 201 ? -8.787 60.563 73.368 1.00 57.28 201 LYS A O 1
ATOM 1609 N N . GLY A 1 202 ? -10.944 60.198 72.784 1.00 52.66 202 GLY A N 1
ATOM 1610 C CA . GLY A 1 202 ? -11.447 61.520 73.149 1.00 52.66 202 GLY A CA 1
ATOM 1611 C C . GLY A 1 202 ? -11.020 61.918 74.563 1.00 52.66 202 GLY A C 1
ATOM 1612 O O . GLY A 1 202 ? -11.428 61.289 75.541 1.00 52.66 202 GLY A O 1
ATOM 1613 N N . ALA A 1 203 ? -10.185 62.952 74.652 1.00 50.00 203 ALA A N 1
ATOM 1614 C CA . ALA A 1 203 ? -9.725 63.509 75.914 1.00 50.00 203 ALA A CA 1
ATOM 1615 C C . ALA A 1 203 ? -10.854 64.277 76.621 1.00 50.00 203 ALA A C 1
ATOM 1617 O O . ALA A 1 203 ? -11.675 64.938 75.977 1.00 50.00 203 ALA A O 1
ATOM 1618 N N . ARG A 1 204 ? -10.863 64.194 77.952 1.00 61.25 204 ARG A N 1
ATOM 1619 C CA . ARG A 1 204 ? -11.631 65.014 78.893 1.00 61.25 204 ARG A CA 1
ATOM 1620 C C . ARG A 1 204 ? -10.806 65.189 80.161 1.00 61.25 204 ARG A C 1
ATOM 1622 O O . ARG A 1 204 ? -10.052 64.237 80.466 1.00 61.25 204 ARG A O 1
#

Radius of gyration: 43.56 Å; chains: 1; bounding box: 103×81×108 Å

Secondary structure (DSSP, 8-state):
----------------------------------------PPP----PPPPPPPPHHHHHHHHHHHHHHHHHHHHHHHHHHHHHHHHHHHHHHH--HHHHHHSHHHHHHHHHHHHHHHHHHHHHHHHHHHTTT-SSHHHHHHHHHHHHHHHHHHHHHHHHHHHHHSTTTSPP---HHHHHHHHHHHHHHHHHTS----------